Protein AF-0000000076658132 (afdb_homodimer)

Organism: Fusarium proliferatum (strain ET1) (NCBI:txid1227346)

Nearest PDB structures (foldseek):
  7e94-assembly1_T  TM=2.763E-01  e=8.243E+00  Saccharomyces cerevisiae S288C
  7e94-assembly1_T  TM=2.763E-01  e=7.474E+00  Saccharomyces cerevisiae S288C

Structure (mmCIF, N/CA/C/O backbone):
data_AF-0000000076658132-model_v1
#
loop_
_entity.id
_entity.type
_entity.pdbx_description
1 polymer 'Crystal protein ET79'
#
loop_
_atom_site.group_PDB
_atom_site.id
_atom_site.type_symbol
_atom_site.label_atom_id
_atom_site.label_alt_id
_atom_site.label_comp_id
_atom_site.label_asym_id
_atom_site.label_entity_id
_atom_site.label_seq_id
_atom_site.pdbx_PDB_ins_code
_atom_site.Cartn_x
_atom_site.Cartn_y
_atom_site.Cartn_z
_atom_site.occupancy
_atom_site.B_iso_or_equiv
_atom_site.auth_seq_id
_atom_site.auth_comp_id
_atom_site.auth_asym_id
_atom_site.auth_atom_id
_atom_site.pdbx_PDB_model_num
ATOM 1 N N . MET A 1 1 ? 6.715 -2.971 8.086 1 47.81 1 MET A N 1
ATOM 2 C CA . MET A 1 1 ? 7.465 -2.307 7.023 1 47.81 1 MET A CA 1
ATOM 3 C C . MET A 1 1 ? 7.242 -0.798 7.059 1 47.81 1 MET A C 1
ATOM 5 O O . MET A 1 1 ? 6.207 -0.331 7.543 1 47.81 1 MET A O 1
ATOM 9 N N . ALA A 1 2 ? 8.328 -0.15 6.789 1 62.78 2 ALA A N 1
ATOM 10 C CA . ALA A 1 2 ? 8.219 1.307 6.781 1 62.78 2 ALA A CA 1
ATOM 11 C C . ALA A 1 2 ? 7.312 1.784 5.652 1 62.78 2 ALA A C 1
ATOM 13 O O . ALA A 1 2 ? 7.309 1.204 4.562 1 62.78 2 ALA A O 1
ATOM 14 N N . PRO A 1 3 ? 6.336 2.637 5.945 1 74.19 3 PRO A N 1
ATOM 15 C CA . PRO A 1 3 ? 5.516 3.178 4.863 1 74.19 3 PRO A CA 1
ATOM 16 C C . PRO A 1 3 ? 6.348 3.748 3.717 1 74.19 3 PRO A C 1
ATOM 18 O O . PRO A 1 3 ? 7.434 4.289 3.949 1 74.19 3 PRO A O 1
ATOM 21 N N . SER A 1 4 ? 5.883 3.527 2.432 1 77.38 4 SER A N 1
ATOM 22 C CA . SER A 1 4 ? 6.578 4.074 1.271 1 77.38 4 SER A CA 1
ATOM 23 C C . SER A 1 4 ? 6.613 5.598 1.318 1 77.38 4 SER A C 1
ATOM 25 O O . SER A 1 4 ? 7.543 6.219 0.803 1 77.38 4 SER A O 1
ATOM 27 N N . ARG A 1 5 ? 5.609 6.184 1.805 1 81.81 5 ARG A N 1
ATOM 28 C CA . ARG A 1 5 ? 5.5 7.625 1.999 1 81.81 5 ARG A CA 1
ATOM 29 C C . ARG A 1 5 ? 5.004 7.953 3.404 1 81.81 5 ARG A C 1
ATOM 31 O O . ARG A 1 5 ? 4.109 7.281 3.922 1 81.81 5 ARG A O 1
ATOM 38 N N . SER A 1 6 ? 5.625 8.898 3.998 1 87.69 6 SER A N 1
ATOM 39 C CA . SER A 1 6 ? 5.141 9.438 5.266 1 87.69 6 SER A CA 1
ATOM 40 C C . SER A 1 6 ? 5.297 10.953 5.316 1 87.69 6 SER A C 1
ATOM 42 O O . SER A 1 6 ? 6.219 11.508 4.711 1 87.69 6 SER A O 1
ATOM 44 N N . THR A 1 7 ? 4.371 11.617 5.949 1 91.31 7 THR A N 1
ATOM 45 C CA . THR A 1 7 ? 4.422 13.055 6.191 1 91.31 7 THR A CA 1
ATOM 46 C C . THR A 1 7 ? 4.195 13.367 7.668 1 91.31 7 THR A C 1
ATOM 48 O O . THR A 1 7 ? 3.111 13.117 8.203 1 91.31 7 THR A O 1
ATOM 51 N N . HIS A 1 8 ? 5.305 13.836 8.32 1 92.94 8 HIS A N 1
ATOM 52 C CA . HIS A 1 8 ? 5.238 14.32 9.695 1 92.94 8 HIS A CA 1
ATOM 53 C C . HIS A 1 8 ? 4.914 15.812 9.742 1 92.94 8 HIS A C 1
ATOM 55 O O . HIS A 1 8 ? 5.73 16.641 9.336 1 92.94 8 HIS A O 1
ATOM 61 N N . CYS A 1 9 ? 3.717 16.125 10.281 1 94.06 9 CYS A N 1
ATOM 62 C CA . CYS A 1 9 ? 3.232 17.5 10.312 1 94.06 9 CYS A CA 1
ATOM 63 C C . CYS A 1 9 ? 3.332 18.094 11.719 1 94.06 9 CYS A C 1
ATOM 65 O O . CYS A 1 9 ? 2.936 17.453 12.688 1 94.06 9 CYS A O 1
ATOM 67 N N . THR A 1 10 ? 3.9 19.297 11.805 1 94.81 10 THR A N 1
ATOM 68 C CA . THR A 1 10 ? 3.896 20.062 13.047 1 94.81 10 THR A CA 1
ATOM 69 C C . THR A 1 10 ? 3.273 21.438 12.828 1 94.81 10 THR A C 1
ATOM 71 O O . THR A 1 10 ? 3.617 22.141 11.867 1 94.81 10 THR A O 1
ATOM 74 N N . ILE A 1 11 ? 2.33 21.719 13.719 1 95.31 11 ILE A N 1
ATOM 75 C CA . ILE A 1 11 ? 1.783 23.062 13.766 1 95.31 11 ILE A CA 1
ATOM 76 C C . ILE A 1 11 ? 2.23 23.766 15.047 1 95.31 11 ILE A C 1
ATOM 78 O O . ILE A 1 11 ? 2.025 23.25 16.141 1 95.31 11 ILE A O 1
ATOM 82 N N . VAL A 1 12 ? 2.863 24.891 14.852 1 96.81 12 VAL A N 1
ATOM 83 C CA . VAL A 1 12 ? 3.287 25.719 15.969 1 96.81 12 VAL A CA 1
ATOM 84 C C . VAL A 1 12 ? 2.375 26.938 16.078 1 96.81 12 VAL A C 1
ATOM 86 O O . VAL A 1 12 ? 2.232 27.703 15.117 1 96.81 12 VAL A O 1
ATOM 89 N N . ASN A 1 13 ? 1.797 27.062 17.25 1 97.56 13 ASN A N 1
ATOM 90 C CA . ASN A 1 13 ? 0.901 28.172 17.516 1 97.56 13 ASN A CA 1
ATOM 91 C C . ASN A 1 13 ? 1.617 29.297 18.266 1 97.56 13 ASN A C 1
ATOM 93 O O . ASN A 1 13 ? 1.572 29.344 19.5 1 97.56 13 ASN A O 1
ATOM 97 N N . ASN A 1 14 ? 2.189 30.234 17.531 1 97.38 14 ASN A N 1
ATOM 98 C CA . ASN A 1 14 ? 2.797 31.422 18.141 1 97.38 14 ASN A CA 1
ATOM 99 C C . ASN A 1 14 ? 1.825 32.594 18.172 1 97.38 14 ASN A C 1
ATOM 101 O O . ASN A 1 14 ? 2.139 33.688 17.672 1 97.38 14 ASN A O 1
ATOM 105 N N . THR A 1 15 ? 0.708 32.344 18.656 1 96.81 15 THR A N 1
ATOM 106 C CA . THR A 1 15 ? -0.315 33.375 18.844 1 96.81 15 THR A CA 1
ATOM 107 C C . THR A 1 15 ? -0.942 33.281 20.219 1 96.81 15 THR A C 1
ATOM 109 O O . THR A 1 15 ? -0.585 32.375 21 1 96.81 15 THR A O 1
ATOM 112 N N . SER A 1 16 ? -1.828 34.188 20.578 1 96.94 16 SER A N 1
ATOM 113 C CA . SER A 1 16 ? -2.541 34.156 21.859 1 96.94 16 SER A CA 1
ATOM 114 C C . SER A 1 16 ? -3.816 33.312 21.766 1 96.94 16 SER A C 1
ATOM 116 O O . SER A 1 16 ? -4.57 33.219 22.734 1 96.94 16 SER A O 1
ATOM 118 N N . LEU A 1 17 ? -4.109 32.719 20.547 1 95.56 17 LEU A N 1
ATOM 119 C CA . LEU A 1 17 ? -5.34 31.953 20.312 1 95.56 17 LEU A CA 1
ATOM 120 C C . LEU A 1 17 ? -5.191 30.516 20.766 1 95.56 17 LEU A C 1
ATOM 122 O O . LEU A 1 17 ? -4.09 29.953 20.75 1 95.56 17 LEU A O 1
ATOM 126 N N . THR A 1 18 ? -6.266 29.984 21.203 1 95.5 18 THR A N 1
ATOM 127 C CA . THR A 1 18 ? -6.402 28.531 21.234 1 95.5 18 THR A CA 1
ATOM 128 C C . THR A 1 18 ? -6.973 28.016 19.922 1 95.5 18 THR A C 1
ATOM 130 O O . THR A 1 18 ? -7.98 28.531 19.422 1 95.5 18 THR A O 1
ATOM 133 N N . LEU A 1 19 ? -6.32 27.062 19.375 1 93.62 19 LEU A N 1
ATOM 134 C CA . LEU A 1 19 ? -6.766 26.438 18.125 1 93.62 19 LEU A CA 1
ATOM 135 C C . LEU A 1 19 ? -7.418 25.094 18.391 1 93.62 19 LEU A C 1
ATOM 137 O O . LEU A 1 19 ? -6.828 24.234 19.062 1 93.62 19 LEU A O 1
ATOM 141 N N . ASN A 1 20 ? -8.656 24.938 17.891 1 90.25 20 ASN A N 1
ATOM 142 C CA . ASN A 1 20 ? -9.367 23.688 18.047 1 90.25 20 ASN A CA 1
ATOM 143 C C . ASN A 1 20 ? -9.523 22.953 16.719 1 90.25 20 ASN A C 1
ATOM 145 O O . ASN A 1 20 ? -9.961 23.562 15.734 1 90.25 20 ASN A O 1
ATOM 149 N N . LEU A 1 21 ? -9.133 21.688 16.719 1 88.81 21 LEU A N 1
ATOM 150 C CA . LEU A 1 21 ? -9.359 20.906 15.516 1 88.81 21 LEU A CA 1
ATOM 151 C C . LEU A 1 21 ? -10.844 20.812 15.188 1 88.81 21 LEU A C 1
ATOM 153 O O . LEU A 1 21 ? -11.633 20.328 16 1 88.81 21 LEU A O 1
ATOM 157 N N . THR A 1 22 ? -11.234 21.297 14.125 1 86.88 22 THR A N 1
ATOM 158 C CA . THR A 1 22 ? -12.648 21.281 13.758 1 86.88 22 THR A CA 1
ATOM 159 C C . THR A 1 22 ? -12.898 20.297 12.609 1 86.88 22 THR A C 1
ATOM 161 O O . THR A 1 22 ? -14.047 19.969 12.312 1 86.88 22 THR A O 1
ATOM 164 N N . GLY A 1 23 ? -11.859 19.828 11.867 1 84.88 23 GLY A N 1
ATOM 165 C CA . GLY A 1 23 ? -11.953 18.844 10.797 1 84.88 23 GLY A CA 1
ATOM 166 C C . GLY A 1 23 ? -10.602 18.359 10.305 1 84.88 23 GLY A C 1
ATOM 167 O O . GLY A 1 23 ? -9.633 19.125 10.297 1 84.88 23 GLY A O 1
ATOM 168 N N . SER A 1 24 ? -10.516 17.125 9.953 1 85.25 24 SER A N 1
ATOM 169 C CA . SER A 1 24 ? -9.336 16.562 9.297 1 85.25 24 SER A CA 1
ATOM 170 C C . SER A 1 24 ? -9.727 15.43 8.359 1 85.25 24 SER A C 1
ATOM 172 O O . SER A 1 24 ? -10.82 14.883 8.445 1 85.25 24 SER A O 1
ATOM 174 N N . GLY A 1 25 ? -8.828 15.133 7.387 1 81.44 25 GLY A N 1
ATOM 175 C CA . GLY A 1 25 ? -9.07 14.031 6.469 1 81.44 25 GLY A CA 1
ATOM 176 C C . GLY A 1 25 ? -7.805 13.508 5.816 1 81.44 25 GLY A C 1
ATOM 177 O O . GLY A 1 25 ? -6.871 14.273 5.562 1 81.44 25 GLY A O 1
ATOM 178 N N . CYS A 1 26 ? -7.793 12.234 5.652 1 79.69 26 CYS A N 1
ATOM 179 C CA . CYS A 1 26 ? -6.754 11.578 4.867 1 79.69 26 CYS A CA 1
ATOM 180 C C . CYS A 1 26 ? -7.312 11.07 3.541 1 79.69 26 CYS A C 1
ATOM 182 O O . CYS A 1 26 ? -8.023 10.062 3.506 1 79.69 26 CYS A O 1
ATOM 184 N N . ASP A 1 27 ? -7.027 11.852 2.49 1 79.12 27 ASP A N 1
ATOM 185 C CA . ASP A 1 27 ? -7.535 11.477 1.174 1 79.12 27 ASP A CA 1
ATOM 186 C C . ASP A 1 27 ? -6.828 10.227 0.648 1 79.12 27 ASP A C 1
ATOM 188 O O . ASP A 1 27 ? -7.434 9.414 -0.055 1 79.12 27 ASP A O 1
ATOM 192 N N . HIS A 1 28 ? -5.52 10.109 0.774 1 75.56 28 HIS A N 1
ATOM 193 C CA . HIS A 1 28 ? -4.691 8.93 0.524 1 75.56 28 HIS A CA 1
ATOM 194 C C . HIS A 1 28 ? -3.848 8.578 1.747 1 75.56 28 HIS A C 1
ATOM 196 O O . HIS A 1 28 ? -3.359 9.469 2.445 1 75.56 28 HIS A O 1
ATOM 202 N N . GLY A 1 29 ? -3.664 7.379 2.004 1 74.88 29 GLY A N 1
ATOM 203 C CA . GLY A 1 29 ? -2.947 6.93 3.188 1 74.88 29 GLY A CA 1
ATOM 204 C C . GLY A 1 29 ? -3.811 6.906 4.434 1 74.88 29 GLY A C 1
ATOM 205 O O . GLY A 1 29 ? -5.016 6.664 4.355 1 74.88 29 GLY A O 1
ATOM 206 N N . GLN A 1 30 ? -3.209 6.859 5.559 1 76.94 30 GLN A N 1
ATOM 207 C CA . GLN A 1 30 ? -3.904 6.832 6.844 1 76.94 30 GLN A CA 1
ATOM 208 C C . GLN A 1 30 ? -3.195 7.707 7.871 1 76.94 30 GLN A C 1
ATOM 210 O O . GLN A 1 30 ? -1.972 7.855 7.828 1 76.94 30 GLN A O 1
ATOM 215 N N . TRP A 1 31 ? -4.055 8.328 8.742 1 80.75 31 TRP A N 1
ATOM 216 C CA . TRP A 1 31 ? -3.477 9.008 9.898 1 80.75 31 TRP A CA 1
ATOM 217 C C . TRP A 1 31 ? -2.787 8.008 10.82 1 80.75 31 TRP A C 1
ATOM 219 O O . TRP A 1 31 ? -3.273 6.895 11.016 1 80.75 31 TRP A O 1
ATOM 229 N N . THR A 1 32 ? -1.751 8.367 11.219 1 78.12 32 THR A N 1
ATOM 230 C CA . THR A 1 32 ? -1.097 7.598 12.273 1 78.12 32 THR A CA 1
ATOM 231 C C . THR A 1 32 ? -0.892 8.453 13.523 1 78.12 32 THR A C 1
ATOM 233 O O . THR A 1 32 ? -1.319 9.609 13.562 1 78.12 32 THR A O 1
ATOM 236 N N . LEU A 1 33 ? -0.317 8.008 14.656 1 72.44 33 LEU A N 1
ATOM 237 C CA . LEU A 1 33 ? -0.064 8.688 15.922 1 72.44 33 LEU A CA 1
ATOM 238 C C . LEU A 1 33 ? -1.368 9.148 16.562 1 72.44 33 LEU A C 1
ATOM 240 O O . LEU A 1 33 ? -1.437 10.25 17.109 1 72.44 33 LEU A O 1
ATOM 244 N N . ASN A 1 34 ? -2.377 8.438 16.391 1 67.25 34 ASN A N 1
ATOM 245 C CA . ASN A 1 34 ? -3.664 8.688 17.031 1 67.25 34 ASN A CA 1
ATOM 246 C C . ASN A 1 34 ? -4.234 10.047 16.656 1 67.25 34 ASN A C 1
ATOM 248 O O . ASN A 1 34 ? -4.715 10.789 17.5 1 67.25 34 ASN A O 1
ATOM 252 N N . PHE A 1 35 ? -3.943 10.414 15.453 1 72.19 35 PHE A N 1
ATOM 253 C CA . PHE A 1 35 ? -4.543 11.625 14.906 1 72.19 35 PHE A CA 1
ATOM 254 C C . PHE A 1 35 ? -5.785 11.297 14.086 1 72.19 35 PHE A C 1
ATOM 256 O O . PHE A 1 35 ? -5.805 10.305 13.352 1 72.19 35 PHE A O 1
ATOM 263 N N . GLY A 1 36 ? -6.887 11.93 14.445 1 62.38 36 GLY A N 1
ATOM 264 C CA . GLY A 1 36 ? -8.141 11.82 13.711 1 62.38 36 GLY A CA 1
ATOM 265 C C . GLY A 1 36 ? -9.172 12.844 14.133 1 62.38 36 GLY A C 1
ATOM 266 O O . GLY A 1 36 ? -8.938 13.617 15.07 1 62.38 36 GLY A O 1
ATOM 267 N N . PRO A 1 37 ? -10.164 12.984 13.203 1 56.47 37 PRO A N 1
ATOM 268 C CA . PRO A 1 37 ? -11.18 14.008 13.438 1 56.47 37 PRO A CA 1
ATOM 269 C C . PRO A 1 37 ? -11.773 13.945 14.844 1 56.47 37 PRO A C 1
ATOM 271 O O . PRO A 1 37 ? -12.227 14.969 15.367 1 56.47 37 PRO A O 1
ATOM 274 N N . SER A 1 38 ? -11.836 12.688 15.328 1 54.88 38 SER A N 1
ATOM 275 C CA . SER A 1 38 ? -12.578 12.539 16.578 1 54.88 38 SER A CA 1
ATOM 276 C C . SER A 1 38 ? -11.711 12.891 17.781 1 54.88 38 SER A C 1
ATOM 278 O O . SER A 1 38 ? -12.18 12.836 18.922 1 54.88 38 SER A O 1
ATOM 280 N N . ASP A 1 39 ? -10.453 13.102 17.453 1 53.25 39 ASP A N 1
ATOM 281 C CA . ASP A 1 39 ? -9.633 13.266 18.656 1 53.25 39 ASP A CA 1
ATOM 282 C C . ASP A 1 39 ? -9.75 14.672 19.219 1 53.25 39 ASP A C 1
ATOM 284 O O . ASP A 1 39 ? -9.32 15.641 18.594 1 53.25 39 ASP A O 1
ATOM 288 N N . THR A 1 40 ? -10.68 14.883 20.219 1 55.41 40 THR A N 1
ATOM 289 C CA . THR A 1 40 ? -10.836 16.109 21 1 55.41 40 THR A CA 1
ATOM 290 C C . THR A 1 40 ? -9.492 16.578 21.531 1 55.41 40 THR A C 1
ATOM 292 O O . THR A 1 40 ? -9.359 17.719 21.969 1 55.41 40 THR A O 1
ATOM 295 N N . ALA A 1 41 ? -8.586 15.719 21.562 1 61.75 41 ALA A N 1
ATOM 296 C CA . ALA A 1 41 ? -7.301 16.078 22.156 1 61.75 41 ALA A CA 1
ATOM 297 C C . ALA A 1 41 ? -6.387 16.75 21.141 1 61.75 41 ALA A C 1
ATOM 299 O O . ALA A 1 41 ? -5.195 16.922 21.391 1 61.75 41 ALA A O 1
ATOM 300 N N . ASN A 1 42 ? -7.184 17.375 20.125 1 81.5 42 ASN A N 1
ATOM 301 C CA . ASN A 1 42 ? -6.336 17.953 19.094 1 81.5 42 ASN A CA 1
ATOM 302 C C . ASN A 1 42 ? -6.367 19.469 19.109 1 81.5 42 ASN A C 1
ATOM 304 O O . ASN A 1 42 ? -6.348 20.109 18.062 1 81.5 42 ASN A O 1
ATOM 308 N N . THR A 1 43 ? -6.457 19.969 20.391 1 90.06 43 THR A N 1
ATOM 309 C CA . THR A 1 43 ? -6.352 21.406 20.609 1 90.06 43 THR A CA 1
ATOM 310 C C . THR A 1 43 ? -4.887 21.844 20.688 1 90.06 43 THR A C 1
ATOM 312 O O . THR A 1 43 ? -4.059 21.141 21.266 1 90.06 43 THR A O 1
ATOM 315 N N . ILE A 1 44 ? -4.684 22.984 20.141 1 93.69 44 ILE A N 1
ATOM 316 C CA . ILE A 1 44 ? -3.367 23.609 20.266 1 93.69 44 ILE A CA 1
ATOM 317 C C . ILE A 1 44 ? -3.484 24.922 21.047 1 93.69 44 ILE A C 1
ATOM 319 O O . ILE A 1 44 ? -3.883 25.953 20.484 1 93.69 44 ILE A O 1
ATOM 323 N N . PRO A 1 45 ? -3.057 24.906 22.359 1 95.62 45 PRO A N 1
ATOM 324 C CA . PRO A 1 45 ? -3.109 26.156 23.125 1 95.62 45 PRO A CA 1
ATOM 325 C C . PRO A 1 45 ? -2.133 27.203 22.609 1 95.62 45 PRO A C 1
ATOM 327 O O . PRO A 1 45 ? -1.237 26.891 21.828 1 95.62 45 PRO A O 1
ATOM 330 N N . ALA A 1 46 ? -2.385 28.453 23.172 1 97.06 46 ALA A N 1
ATOM 331 C CA . ALA A 1 46 ? -1.465 29.547 22.859 1 97.06 46 ALA A CA 1
ATOM 332 C C . ALA A 1 46 ? -0.025 29.156 23.188 1 97.06 46 ALA A C 1
ATOM 334 O O . ALA A 1 46 ? 0.25 28.594 24.25 1 97.06 46 ALA A O 1
ATOM 335 N N . ASN A 1 47 ? 0.883 29.406 22.172 1 96.69 47 ASN A N 1
ATOM 336 C CA . ASN A 1 47 ? 2.322 29.219 22.312 1 96.69 47 ASN A CA 1
ATOM 337 C C . ASN A 1 47 ? 2.674 27.75 22.531 1 96.69 47 ASN A C 1
ATOM 339 O O . ASN A 1 47 ? 3.605 27.438 23.266 1 96.69 47 ASN A O 1
ATOM 343 N N . ASP A 1 48 ? 1.924 26.875 21.984 1 96.12 48 ASP A N 1
ATOM 344 C CA . ASP A 1 48 ? 2.16 25.438 22.016 1 96.12 48 ASP A CA 1
ATOM 345 C C . ASP A 1 48 ? 2.199 24.844 20.609 1 96.12 48 ASP A C 1
ATOM 347 O O . ASP A 1 48 ? 2.17 25.578 19.625 1 96.12 48 ASP A O 1
ATOM 351 N N . LYS A 1 49 ? 2.348 23.594 20.5 1 95.06 49 LYS A N 1
ATOM 352 C CA . LYS A 1 49 ? 2.434 22.938 19.188 1 95.06 49 LYS A CA 1
ATOM 353 C C . LYS A 1 49 ? 1.765 21.562 19.219 1 95.06 49 LYS A C 1
ATOM 355 O O . LYS A 1 49 ? 1.521 21 20.297 1 95.06 49 LYS A O 1
ATOM 360 N N . LYS A 1 50 ? 1.438 21.078 18.078 1 91.5 50 LYS A N 1
ATOM 361 C CA . LYS A 1 50 ? 0.902 19.734 17.891 1 91.5 50 LYS A CA 1
ATOM 362 C C . LYS A 1 50 ? 1.533 19.062 16.672 1 91.5 50 LYS A C 1
ATOM 364 O O . LYS A 1 50 ? 1.783 19.703 15.648 1 91.5 50 LYS A O 1
ATOM 369 N N . THR A 1 51 ? 1.778 17.734 16.812 1 91.44 51 THR A N 1
ATOM 370 C CA . THR A 1 51 ? 2.303 16.922 15.719 1 91.44 51 THR A CA 1
ATOM 371 C C . THR A 1 51 ? 1.332 15.805 15.359 1 91.44 51 THR A C 1
ATOM 373 O O . THR A 1 51 ? 0.702 15.211 16.234 1 91.44 51 THR A O 1
ATOM 376 N N . PHE A 1 52 ? 1.158 15.594 14.07 1 88.69 52 PHE A N 1
ATOM 377 C CA . PHE A 1 52 ? 0.416 14.445 13.555 1 88.69 52 PHE A CA 1
ATOM 378 C C . PHE A 1 52 ? 1.09 13.883 12.312 1 88.69 52 PHE A C 1
ATOM 380 O O . PHE A 1 52 ? 2.006 14.5 11.758 1 88.69 52 PHE A O 1
ATOM 387 N N . GLN A 1 53 ? 0.705 12.688 11.961 1 87.94 53 GLN A N 1
ATOM 388 C CA . GLN A 1 53 ? 1.403 12.008 10.875 1 87.94 53 GLN A CA 1
ATOM 389 C C . GLN A 1 53 ? 0.426 11.242 9.984 1 87.94 53 GLN A C 1
ATOM 391 O O . GLN A 1 53 ? -0.567 10.695 10.477 1 87.94 53 GLN A O 1
ATOM 396 N N . ALA A 1 54 ? 0.633 11.383 8.68 1 86.19 54 ALA A N 1
ATOM 397 C CA . ALA A 1 54 ? -0.026 10.5 7.711 1 86.19 54 ALA A CA 1
ATOM 398 C C . ALA A 1 54 ? 0.979 9.57 7.043 1 86.19 54 ALA A C 1
ATOM 400 O O . ALA A 1 54 ? 2.131 9.945 6.816 1 86.19 54 ALA A O 1
ATOM 401 N N . GLU A 1 55 ? 0.647 8.406 6.789 1 82.31 55 GLU A N 1
ATOM 402 C CA . GLU A 1 55 ? 1.463 7.414 6.094 1 82.31 55 GLU A CA 1
ATOM 403 C C . GLU A 1 55 ? 0.69 6.77 4.945 1 82.31 55 GLU A C 1
ATOM 405 O O . GLU A 1 55 ? -0.534 6.645 5.012 1 82.31 55 GLU A O 1
ATOM 410 N N . SER A 1 56 ? 1.532 6.633 3.814 1 78.31 56 SER A N 1
ATOM 411 C CA . SER A 1 56 ? 0.912 5.801 2.787 1 78.31 56 SER A CA 1
ATOM 412 C C . SER A 1 56 ? 0.312 4.535 3.389 1 78.31 56 SER A C 1
ATOM 414 O O . SER A 1 56 ? 0.885 3.947 4.309 1 78.31 56 SER A O 1
ATOM 416 N N . ALA A 1 57 ? -0.996 4.609 3.324 1 60.62 57 ALA A N 1
ATOM 417 C CA . ALA A 1 57 ? -1.58 3.334 3.73 1 60.62 57 ALA A CA 1
ATOM 418 C C . ALA A 1 57 ? -1.17 2.215 2.779 1 60.62 57 ALA A C 1
ATOM 420 O O . ALA A 1 57 ? -1.005 2.441 1.578 1 60.62 57 ALA A O 1
ATOM 421 N N . GLY A 1 58 ? -0.381 1.422 3.266 1 52.03 58 GLY A N 1
ATOM 422 C CA . GLY A 1 58 ? -0.271 0.254 2.404 1 52.03 58 GLY A CA 1
ATOM 423 C C . GLY A 1 58 ? -1.542 -0.04 1.633 1 52.03 58 GLY A C 1
ATOM 424 O O . GLY A 1 58 ? -2.645 0.231 2.113 1 52.03 58 GLY A O 1
ATOM 425 N N . VAL A 1 59 ? -1.664 0.644 0.532 1 50.28 59 VAL A N 1
ATOM 426 C CA . VAL A 1 59 ? -2.844 0.23 -0.22 1 50.28 59 VAL A CA 1
ATOM 427 C C . VAL A 1 59 ? -3.271 -1.169 0.218 1 50.28 59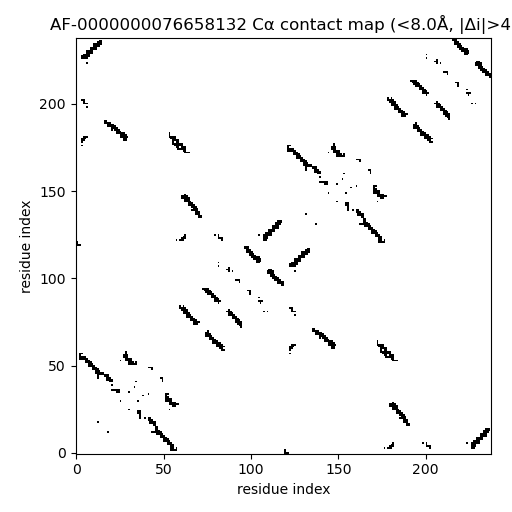 VAL A C 1
ATOM 429 O O . VAL A 1 59 ? -2.441 -2.076 0.318 1 50.28 59 VAL A O 1
ATOM 432 N N . MET A 1 60 ? -4.133 -1.099 1.258 1 58.12 60 MET A N 1
ATOM 433 C CA . MET A 1 60 ? -4.875 -2.32 1.564 1 58.12 60 MET A CA 1
ATOM 434 C C . MET A 1 60 ? -5.156 -3.119 0.296 1 58.12 60 MET A C 1
ATOM 436 O O . MET A 1 60 ? -6.297 -3.168 -0.17 1 58.12 60 MET A O 1
ATOM 440 N N . THR A 1 61 ? -4.098 -3.176 -0.524 1 67.31 61 THR A N 1
ATOM 441 C CA . THR A 1 61 ? -4.301 -4.051 -1.674 1 67.31 61 THR A CA 1
ATOM 442 C C . THR A 1 61 ? -3.822 -5.465 -1.368 1 67.31 61 THR A C 1
ATOM 444 O O . THR A 1 61 ? -3.014 -5.672 -0.459 1 67.31 61 THR A O 1
ATOM 447 N N . GLY A 1 62 ? -4.539 -6.402 -1.869 1 76.06 62 GLY A N 1
ATOM 448 C CA . GLY A 1 62 ? -4.062 -7.777 -1.887 1 76.06 62 GLY A CA 1
ATOM 449 C C . GLY A 1 62 ? -3.051 -8.039 -2.986 1 76.06 62 GLY A C 1
ATOM 450 O O . GLY A 1 62 ? -2.396 -7.117 -3.473 1 76.06 62 GLY A O 1
ATOM 451 N N . ASP A 1 63 ? -2.617 -9.109 -3.111 1 82.19 63 ASP A N 1
ATOM 452 C CA . ASP A 1 63 ? -1.878 -9.578 -4.281 1 82.19 63 ASP A CA 1
ATOM 453 C C . ASP A 1 63 ? -2.703 -10.57 -5.09 1 82.19 63 ASP A C 1
ATOM 455 O O . ASP A 1 63 ? -3.471 -11.359 -4.527 1 82.19 63 ASP A O 1
ATOM 459 N N . GLN A 1 64 ? -2.715 -10.328 -6.41 1 86.19 64 GLN A N 1
ATOM 460 C CA . GLN A 1 64 ? -3.414 -11.156 -7.387 1 86.19 64 GLN A CA 1
ATOM 461 C C . GLN A 1 64 ? -2.574 -11.352 -8.648 1 86.19 64 GLN A C 1
ATOM 463 O O . GLN A 1 64 ? -1.964 -10.398 -9.141 1 86.19 64 GLN A O 1
ATOM 468 N N . GLY A 1 65 ? -2.506 -12.617 -9.047 1 88.94 65 GLY A N 1
ATOM 469 C CA . GLY A 1 65 ? -1.72 -12.867 -10.242 1 88.94 65 GLY A CA 1
ATOM 470 C C . GLY A 1 65 ? -1.946 -14.242 -10.836 1 88.94 65 GLY A C 1
ATOM 471 O O . GLY A 1 65 ? -2.844 -14.969 -10.406 1 88.94 65 GLY A O 1
ATOM 472 N N . TRP A 1 66 ? -1.202 -14.461 -11.945 1 91 66 TRP A N 1
ATOM 473 C CA . TRP A 1 66 ? -1.322 -15.734 -12.641 1 91 66 TRP A CA 1
ATOM 474 C C . TRP A 1 66 ? -0.018 -16.094 -13.352 1 91 66 TRP A C 1
ATOM 476 O O . TRP A 1 66 ? 0.807 -15.211 -13.625 1 91 66 TRP A O 1
ATOM 486 N N . ALA A 1 67 ? 0.123 -17.375 -13.508 1 90.12 67 ALA A N 1
ATOM 487 C CA . ALA A 1 67 ? 1.211 -17.906 -14.32 1 90.12 67 ALA A CA 1
ATOM 488 C C . ALA A 1 67 ? 0.7 -18.984 -15.289 1 90.12 67 ALA A C 1
ATOM 490 O O . ALA A 1 67 ? -0.14 -19.797 -14.922 1 90.12 67 ALA A O 1
ATOM 491 N N . LYS A 1 68 ? 1.198 -18.891 -16.578 1 91.12 68 LYS A N 1
ATOM 492 C CA . LYS A 1 68 ? 0.897 -19.875 -17.594 1 91.12 68 LYS A CA 1
ATOM 493 C C . LYS A 1 68 ? 2.164 -20.594 -18.062 1 91.12 68 LYS A C 1
ATOM 495 O O . LYS A 1 68 ? 3.141 -19.953 -18.453 1 91.12 68 LYS A O 1
ATOM 500 N N . TYR A 1 69 ? 2.119 -21.891 -17.922 1 92.94 69 TYR A N 1
ATOM 501 C CA . TYR A 1 69 ? 3.225 -22.719 -18.391 1 92.94 69 TYR A CA 1
ATOM 502 C C . TYR A 1 69 ? 2.805 -23.562 -19.594 1 92.94 69 TYR A C 1
ATOM 504 O O . TYR A 1 69 ? 1.817 -24.297 -19.531 1 92.94 69 TYR A O 1
ATOM 512 N N . GLY A 1 70 ? 3.65 -23.359 -20.641 1 93 70 GLY A N 1
ATOM 513 C CA . GLY A 1 70 ? 3.436 -24.188 -21.828 1 93 70 GLY A CA 1
ATOM 514 C C . GLY A 1 70 ? 4.242 -25.469 -21.812 1 93 70 GLY A C 1
ATOM 515 O O . GLY A 1 70 ? 5.324 -25.516 -21.219 1 93 70 GLY A O 1
ATOM 516 N N . SER A 1 71 ? 3.656 -26.578 -22.516 1 94.94 71 SER A N 1
ATOM 517 C CA . SER A 1 71 ? 4.32 -27.859 -22.703 1 94.94 71 SER A CA 1
ATOM 518 C C . SER A 1 71 ? 3.963 -28.469 -24.062 1 94.94 71 SER A C 1
ATOM 520 O O . SER A 1 71 ? 3.16 -27.906 -24.797 1 94.94 71 SER A O 1
ATOM 522 N N . SER A 1 72 ? 4.641 -29.562 -24.328 1 95.62 72 SER A N 1
ATOM 523 C CA . SER A 1 72 ? 4.328 -30.281 -25.547 1 95.62 72 SER A CA 1
ATOM 524 C C . SER A 1 72 ? 2.887 -30.781 -25.547 1 95.62 72 SER A C 1
ATOM 526 O O . SER A 1 72 ? 2.301 -31 -26.609 1 95.62 72 SER A O 1
ATOM 528 N N . ASP A 1 73 ? 2.234 -30.953 -24.375 1 97.25 73 ASP A N 1
ATOM 529 C CA . ASP A 1 73 ? 0.902 -31.547 -24.297 1 97.25 73 ASP A CA 1
ATOM 530 C C . ASP A 1 73 ? -0.16 -30.469 -24.047 1 97.25 73 ASP A C 1
ATOM 532 O O . ASP A 1 73 ? -1.349 -30.781 -23.953 1 97.25 73 ASP A O 1
ATOM 536 N N . GLY A 1 74 ? 0.244 -29.219 -23.922 1 95.75 74 GLY A N 1
ATOM 537 C CA . GLY A 1 74 ? -0.706 -28.141 -23.672 1 95.75 74 GLY A CA 1
ATOM 538 C C . GLY A 1 74 ? -0.284 -27.219 -22.547 1 95.75 74 GLY A C 1
ATOM 539 O O . GLY A 1 74 ? 0.835 -27.328 -22.031 1 95.75 74 GLY A O 1
ATOM 540 N N . ASP A 1 75 ? -1.205 -26.391 -22.141 1 95.19 75 ASP A N 1
ATOM 541 C CA . ASP A 1 75 ? -0.876 -25.344 -21.172 1 95.19 75 ASP A CA 1
ATOM 542 C C . ASP A 1 75 ? -1.374 -25.719 -19.766 1 95.19 75 ASP A C 1
ATOM 544 O O . ASP A 1 75 ? -2.445 -26.312 -19.625 1 95.19 75 ASP A O 1
ATOM 548 N N . PHE A 1 76 ? -0.623 -25.328 -18.844 1 96 76 PHE A N 1
ATOM 549 C CA . PHE A 1 76 ? -1.012 -25.312 -17.438 1 96 76 PHE A CA 1
ATOM 550 C C . PHE A 1 76 ? -1.161 -23.891 -16.938 1 96 76 PHE A C 1
ATOM 552 O O . PHE A 1 76 ? -0.298 -23.047 -17.172 1 96 76 PHE A O 1
ATOM 559 N N . LYS A 1 77 ? -2.23 -23.625 -16.25 1 96.25 77 LYS A N 1
ATOM 560 C CA . LYS A 1 77 ? -2.488 -22.281 -15.75 1 96.25 77 LYS A CA 1
ATOM 561 C C . LYS A 1 77 ? -2.729 -22.297 -14.242 1 96.25 77 LYS A C 1
ATOM 563 O O . LYS A 1 77 ? -3.396 -23.188 -13.727 1 96.25 77 LYS A O 1
ATOM 568 N N . PHE A 1 78 ? -2.199 -21.328 -13.602 1 96 78 PHE A N 1
ATOM 569 C CA . PHE A 1 78 ? -2.326 -21.156 -12.164 1 96 78 PHE A CA 1
ATOM 570 C C . PHE A 1 78 ? -2.713 -19.719 -11.82 1 96 78 PHE A C 1
ATOM 572 O O . PHE A 1 78 ? -2.047 -18.781 -12.242 1 96 78 PHE A O 1
ATOM 579 N N . ASN A 1 79 ? -3.781 -19.469 -11.125 1 96 79 ASN A N 1
ATOM 580 C CA . ASN A 1 79 ? -4.262 -18.172 -10.672 1 96 79 ASN A CA 1
ATOM 581 C C . ASN A 1 79 ? -4.352 -18.094 -9.156 1 96 79 ASN A C 1
ATOM 583 O O . ASN A 1 79 ? -4.715 -19.078 -8.5 1 96 79 ASN A O 1
ATOM 587 N N . PHE A 1 80 ? -4.047 -16.969 -8.57 1 96.19 80 PHE A N 1
ATOM 588 C CA . PHE A 1 80 ? -4.219 -16.734 -7.145 1 96.19 80 PHE A CA 1
ATOM 589 C C . PHE A 1 80 ? -4.762 -15.336 -6.883 1 96.19 80 PHE A C 1
ATOM 591 O O . PHE A 1 80 ? -4.562 -14.422 -7.691 1 96.19 80 PHE A O 1
ATOM 598 N N . ASP A 1 81 ? -5.512 -15.133 -5.832 1 92.94 81 ASP A N 1
ATOM 599 C CA . ASP A 1 81 ? -6.023 -13.875 -5.301 1 92.94 81 ASP A CA 1
ATOM 600 C C . ASP A 1 81 ? -5.941 -13.852 -3.775 1 92.94 81 ASP A C 1
ATOM 602 O O . ASP A 1 81 ? -6.566 -14.672 -3.1 1 92.94 81 ASP A O 1
ATOM 606 N N . ASN A 1 82 ? -5.113 -13.047 -3.195 1 92.31 82 ASN A N 1
ATOM 607 C CA . ASN A 1 82 ? -5 -12.758 -1.769 1 92.31 82 ASN A CA 1
ATOM 608 C C . ASN A 1 82 ? -5.398 -11.32 -1.451 1 92.31 82 ASN A C 1
ATOM 610 O O . ASN A 1 82 ? -4.535 -10.453 -1.317 1 92.31 82 ASN A O 1
ATOM 614 N N . PRO A 1 83 ? -6.707 -11.094 -1.373 1 86.75 83 PRO A N 1
ATOM 615 C CA . PRO A 1 83 ? -7.199 -9.727 -1.185 1 86.75 83 PRO A CA 1
ATOM 616 C C . PRO A 1 83 ? -6.871 -9.172 0.198 1 86.75 83 PRO A C 1
ATOM 618 O O . PRO A 1 83 ? -6.543 -9.93 1.113 1 86.75 83 PRO A O 1
ATOM 621 N N . PHE A 1 84 ? -6.953 -7.836 0.222 1 78.56 84 PHE A N 1
ATOM 622 C CA . PHE A 1 84 ? -6.711 -7.188 1.506 1 78.56 84 PHE A CA 1
ATOM 623 C C . PHE A 1 84 ? -7.758 -7.605 2.529 1 78.56 84 PHE A C 1
ATOM 625 O O . PHE A 1 84 ? -7.445 -7.789 3.707 1 78.56 84 PHE A O 1
ATOM 632 N N . SER A 1 85 ? -8.961 -7.754 2.02 1 79.31 85 SER A N 1
ATOM 633 C CA . SER A 1 85 ? -10.07 -8.258 2.82 1 79.31 85 SER A CA 1
ATOM 634 C C . SER A 1 85 ? -10.836 -9.352 2.074 1 79.31 85 SER A C 1
ATOM 636 O O . SER A 1 85 ? -11.055 -9.25 0.865 1 79.31 85 SER A O 1
ATOM 638 N N . GLY A 1 86 ? -11.211 -10.398 2.795 1 85.44 86 GLY A N 1
ATOM 639 C CA . GLY A 1 86 ? -11.891 -11.539 2.199 1 85.44 86 GLY A CA 1
ATOM 640 C C . GLY A 1 86 ? -11.047 -12.805 2.219 1 85.44 86 GLY A C 1
ATOM 641 O O . GLY A 1 86 ? -10.008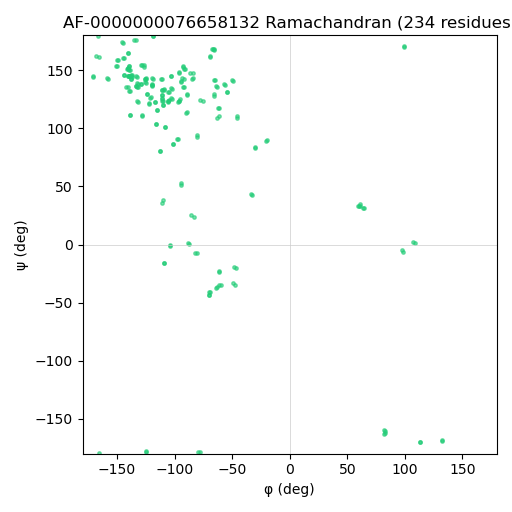 -12.859 2.875 1 85.44 86 GLY A O 1
ATOM 642 N N . SER A 1 87 ? -11.523 -13.844 1.503 1 91.75 87 SER A N 1
ATOM 643 C CA . SER A 1 87 ? -10.859 -15.141 1.485 1 91.75 87 SER A CA 1
ATOM 644 C C . SER A 1 87 ? -9.938 -15.273 0.281 1 91.75 87 SER A C 1
ATOM 646 O O . SER A 1 87 ? -10.211 -14.719 -0.783 1 91.75 87 SER A O 1
ATOM 648 N N . ASN A 1 88 ? -8.891 -16.016 0.494 1 94.25 88 ASN A N 1
ATOM 649 C CA . ASN A 1 88 ? -7.996 -16.328 -0.621 1 94.25 88 ASN A CA 1
ATOM 650 C C . ASN A 1 88 ? -8.688 -17.188 -1.668 1 94.25 88 ASN A C 1
ATOM 652 O O . ASN A 1 88 ? -9.531 -18.031 -1.331 1 94.25 88 ASN A O 1
ATOM 656 N N . GLY A 1 89 ? -8.352 -16.844 -2.916 1 96.12 89 GLY A N 1
ATOM 657 C CA . GLY A 1 89 ? -8.898 -17.609 -4.02 1 96.12 89 GLY A CA 1
ATOM 658 C C . GLY A 1 89 ? -7.828 -18.156 -4.949 1 96.12 89 GLY A C 1
ATOM 659 O O . GLY A 1 89 ? -6.801 -17.516 -5.168 1 96.12 89 GLY A O 1
ATOM 660 N N . TYR A 1 90 ? -8.117 -19.453 -5.453 1 97.25 90 TYR A N 1
ATOM 661 C CA . TYR A 1 90 ? -7.207 -20.125 -6.387 1 97.25 90 TYR A CA 1
ATOM 662 C C . TYR A 1 90 ? -7.98 -20.812 -7.496 1 97.25 90 TYR A C 1
ATOM 664 O O . TYR A 1 90 ? -9.109 -21.281 -7.285 1 97.25 90 TYR A O 1
ATOM 672 N N . SER A 1 91 ? -7.379 -20.812 -8.664 1 97.56 91 SER A N 1
ATOM 673 C CA . SER A 1 91 ? -7.848 -21.672 -9.75 1 97.56 91 SER A CA 1
ATOM 674 C C . SER A 1 91 ? -6.68 -22.203 -10.578 1 97.56 91 SER A C 1
ATOM 676 O O . SER A 1 91 ? -5.629 -21.578 -10.656 1 97.56 91 SER A O 1
ATOM 678 N N . GLU A 1 92 ? -6.828 -23.453 -11.086 1 98.12 92 GLU A N 1
ATOM 679 C CA . GLU A 1 92 ? -5.82 -24.109 -11.922 1 98.12 92 GLU A CA 1
ATOM 680 C C . GLU A 1 92 ? -6.461 -24.891 -13.055 1 98.12 92 GLU A C 1
ATOM 682 O O . GLU A 1 92 ? -7.625 -25.297 -12.961 1 98.12 92 GLU A O 1
ATOM 687 N N . SER A 1 93 ? -5.738 -25.016 -14.133 1 98 93 SER A N 1
ATOM 688 C CA . SER A 1 93 ? -6.176 -25.844 -15.25 1 98 93 SER A CA 1
ATOM 689 C C . SER A 1 93 ? -5.004 -26.594 -15.875 1 98 93 SER A C 1
ATOM 691 O O . SER A 1 93 ? -3.875 -26.109 -15.875 1 98 93 SER A O 1
ATOM 693 N N . ALA A 1 94 ? -5.32 -27.797 -16.453 1 97.69 94 ALA A N 1
ATOM 694 C CA . ALA A 1 94 ? -4.34 -28.688 -17.078 1 97.69 94 ALA A CA 1
ATOM 695 C C . ALA A 1 94 ? -4.891 -29.297 -18.359 1 97.69 94 ALA A C 1
ATOM 697 O O . ALA A 1 94 ? -6.105 -29.422 -18.516 1 97.69 94 ALA A O 1
ATOM 698 N N . PRO A 1 95 ? -3.93 -29.641 -19.266 1 96.69 95 PRO A N 1
ATOM 699 C CA . PRO A 1 95 ? -4.41 -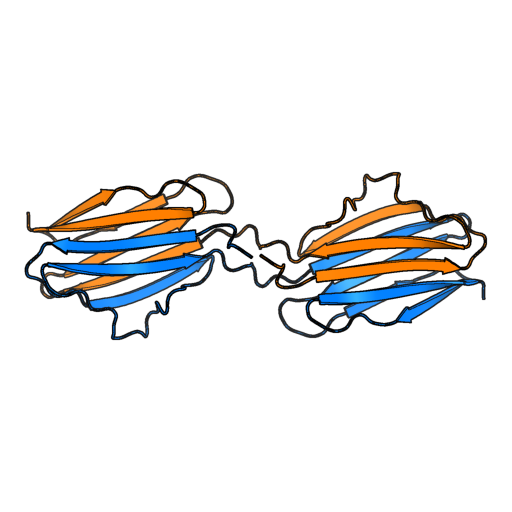30.391 -20.422 1 96.69 95 PRO A CA 1
ATOM 700 C C . PRO A 1 95 ? -4.941 -31.781 -20.062 1 96.69 95 PRO A C 1
ATOM 702 O O . PRO A 1 95 ? -4.699 -32.25 -18.953 1 96.69 95 PRO A O 1
ATOM 705 N N . ASN A 1 96 ? -5.617 -32.344 -21.109 1 96.44 96 ASN A N 1
ATOM 706 C CA . ASN A 1 96 ? -6.078 -33.719 -20.922 1 96.44 96 ASN A CA 1
ATOM 707 C C . ASN A 1 96 ? -4.922 -34.625 -20.578 1 96.44 96 ASN A C 1
ATOM 709 O O . ASN A 1 96 ? -3.836 -34.531 -21.156 1 96.44 96 ASN A O 1
ATOM 713 N N . GLY A 1 97 ? -5.172 -35.562 -19.562 1 97.62 97 GLY A N 1
ATOM 714 C CA . GLY A 1 97 ? -4.176 -36.562 -19.172 1 97.62 97 GLY A CA 1
ATOM 715 C C . GLY A 1 97 ? -3.375 -36.156 -17.953 1 97.62 97 GLY A C 1
ATOM 716 O O . GLY A 1 97 ? -2.596 -36.969 -17.422 1 97.62 97 GLY A O 1
ATOM 717 N N . TYR A 1 98 ? -3.611 -34.938 -17.484 1 97.81 98 TYR A N 1
ATOM 718 C CA . TYR A 1 98 ? -2.887 -34.469 -16.312 1 97.81 98 TYR A CA 1
ATOM 719 C C . TYR A 1 98 ? -3.852 -33.969 -15.25 1 97.81 98 TYR A C 1
ATOM 721 O O . TYR A 1 98 ? -4.973 -33.531 -15.562 1 97.81 98 TYR A O 1
ATOM 729 N N . SER A 1 99 ? -3.451 -34 -13.992 1 97.88 99 SER A N 1
ATOM 730 C CA . SER A 1 99 ? -4.184 -33.438 -12.859 1 97.88 99 SER A CA 1
ATOM 731 C C . SER A 1 99 ? -3.289 -32.531 -12.016 1 97.88 99 SER A C 1
ATOM 733 O O . SER A 1 99 ? -2.064 -32.656 -12.039 1 97.88 99 SER A O 1
ATOM 735 N N . ILE A 1 100 ? -3.889 -31.641 -11.359 1 98.12 100 ILE A N 1
ATOM 736 C CA . ILE A 1 100 ? -3.193 -30.734 -10.445 1 98.12 100 ILE A CA 1
ATOM 737 C C . ILE A 1 100 ? -3.795 -30.859 -9.047 1 98.12 100 ILE A C 1
ATOM 739 O O . ILE A 1 100 ? -5 -30.688 -8.859 1 98.12 100 ILE A O 1
ATOM 743 N N . LYS A 1 101 ? -3.025 -31.219 -8.086 1 98.06 101 LYS A N 1
ATOM 744 C CA . LYS A 1 101 ? -3.414 -31.188 -6.676 1 98.06 101 LYS A CA 1
ATOM 745 C C . LYS A 1 101 ? -2.943 -29.906 -5.996 1 98.06 101 LYS A C 1
ATOM 747 O O . LYS A 1 101 ? -1.756 -29.578 -6.039 1 98.06 101 LYS A O 1
ATOM 752 N N . ARG A 1 102 ? -3.893 -29.172 -5.418 1 98.38 102 ARG A N 1
ATOM 753 C CA . ARG A 1 102 ? -3.547 -27.938 -4.719 1 98.38 102 ARG A CA 1
ATOM 754 C C . ARG A 1 102 ? -3.572 -28.141 -3.207 1 98.38 102 ARG A C 1
ATOM 756 O O . ARG A 1 102 ? -4.52 -28.719 -2.668 1 98.38 102 ARG A O 1
ATOM 763 N N . GLU A 1 103 ? -2.549 -27.641 -2.512 1 98.12 103 GLU A N 1
ATOM 764 C CA . GLU A 1 103 ? -2.475 -27.672 -1.054 1 98.12 103 GLU A CA 1
ATOM 765 C C . GLU A 1 103 ? -2.059 -26.312 -0.497 1 98.12 103 GLU A C 1
ATOM 767 O O . GLU A 1 103 ? -1.248 -25.609 -1.104 1 98.12 103 GLU A O 1
ATOM 772 N N . GLY A 1 104 ? -2.645 -25.969 0.717 1 96.81 104 GLY A N 1
ATOM 773 C CA . GLY A 1 104 ? -2.324 -24.703 1.362 1 96.81 104 GLY A CA 1
ATOM 774 C C . GLY A 1 104 ? -3.113 -23.531 0.808 1 96.81 104 GLY A C 1
ATOM 775 O O . GLY A 1 104 ? -4.199 -23.719 0.253 1 96.81 104 GLY A O 1
ATOM 776 N N . GLY A 1 105 ? -2.584 -22.234 1.038 1 96.56 105 GLY A N 1
ATOM 777 C CA . GLY A 1 105 ? -3.148 -21.047 0.409 1 96.56 105 GLY A CA 1
ATOM 778 C C . GLY A 1 105 ? -3.922 -20.172 1.374 1 96.56 105 GLY A C 1
ATOM 779 O O . GLY A 1 105 ? -4.473 -19.141 0.98 1 96.56 105 GLY A O 1
ATOM 780 N N . SER A 1 106 ? -3.959 -20.547 2.631 1 95.25 106 SER A N 1
ATOM 781 C CA . SER A 1 106 ? -4.727 -19.75 3.58 1 95.25 106 SER A CA 1
ATOM 782 C C . SER A 1 106 ? -3.852 -18.703 4.25 1 95.25 106 SER A C 1
ATOM 784 O O . SER A 1 106 ? -2.631 -18.844 4.324 1 95.25 106 SER A O 1
ATOM 786 N N . GLY A 1 107 ? -4.504 -17.562 4.684 1 92.5 107 GLY A N 1
ATOM 787 C CA . GLY A 1 107 ? -3.83 -16.547 5.488 1 92.5 107 GLY A CA 1
ATOM 788 C C . GLY A 1 107 ? -3.367 -15.352 4.684 1 92.5 107 GLY A C 1
ATOM 789 O O . GLY A 1 107 ? -3.418 -15.375 3.451 1 92.5 107 GLY A O 1
ATOM 790 N N . ASN A 1 108 ? -2.918 -14.312 5.406 1 87.44 108 ASN A N 1
ATOM 791 C CA . ASN A 1 108 ? -2.408 -13.102 4.773 1 87.44 108 ASN A CA 1
ATOM 792 C C . ASN A 1 108 ? -1.075 -13.352 4.078 1 87.44 108 ASN A C 1
ATOM 794 O O . ASN A 1 108 ? -0.791 -12.75 3.039 1 87.44 108 ASN A O 1
ATOM 798 N N . ASP A 1 109 ? -0.266 -14.117 4.762 1 91.25 109 ASP A N 1
ATOM 799 C CA . ASP A 1 109 ? 0.963 -14.656 4.191 1 91.25 109 ASP A CA 1
ATOM 800 C C . ASP A 1 109 ? 0.786 -16.125 3.789 1 91.25 109 ASP A C 1
ATOM 802 O O . ASP A 1 109 ? 1.103 -17.031 4.566 1 91.25 109 ASP A O 1
ATOM 806 N N . ALA A 1 110 ? 0.285 -16.312 2.553 1 93.88 110 ALA A N 1
ATOM 807 C CA . ALA A 1 110 ? -0.205 -17.609 2.125 1 93.88 110 ALA A CA 1
ATOM 808 C C . ALA A 1 110 ? 0.881 -18.391 1.388 1 93.88 110 ALA A C 1
ATOM 810 O O . ALA A 1 110 ? 1.666 -17.812 0.633 1 93.88 110 ALA A O 1
ATOM 811 N N . ARG A 1 111 ? 0.983 -19.703 1.618 1 95.75 111 ARG A N 1
ATOM 812 C CA . ARG A 1 111 ? 1.793 -20.656 0.853 1 95.75 111 ARG A CA 1
ATOM 813 C C . ARG A 1 111 ? 0.916 -21.672 0.141 1 95.75 111 ARG A C 1
ATOM 815 O O . ARG A 1 111 ? 0.14 -22.391 0.781 1 95.75 111 ARG A O 1
ATOM 822 N N . VAL A 1 112 ? 0.953 -21.641 -1.106 1 97.44 112 VAL A N 1
ATOM 823 C CA . VAL A 1 112 ? 0.168 -22.578 -1.901 1 97.44 112 VAL A CA 1
ATOM 824 C C . VAL A 1 112 ? 1.098 -23.422 -2.773 1 97.44 112 VAL A C 1
ATOM 826 O O . VAL A 1 112 ? 2.07 -22.906 -3.33 1 97.44 112 VAL A O 1
ATOM 829 N N . THR A 1 113 ? 0.831 -24.734 -2.854 1 97.88 113 THR A N 1
ATOM 830 C CA . THR A 1 113 ? 1.561 -25.672 -3.707 1 97.88 113 THR A CA 1
ATOM 831 C C . THR A 1 113 ? 0.616 -26.359 -4.691 1 97.88 113 THR A C 1
ATOM 833 O O . THR A 1 113 ? -0.423 -26.891 -4.2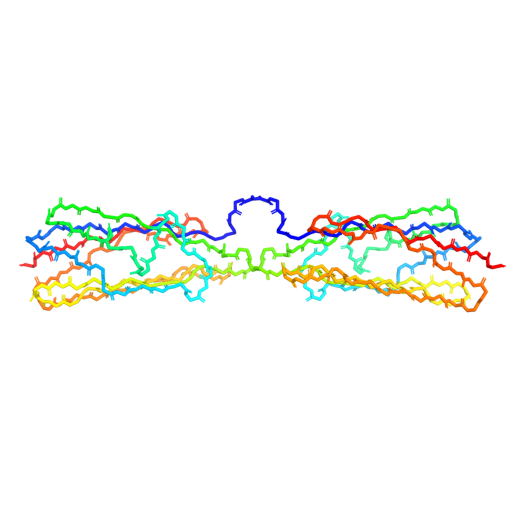93 1 97.88 113 THR A O 1
ATOM 836 N N . TRP A 1 114 ? 0.974 -26.266 -5.945 1 98.19 114 TRP A N 1
ATOM 837 C CA . TRP A 1 114 ? 0.333 -27.062 -6.988 1 98.19 114 TRP A CA 1
ATOM 838 C C . TRP A 1 114 ? 1.24 -28.203 -7.441 1 98.19 114 TRP A C 1
ATOM 840 O O . TRP A 1 114 ? 2.361 -27.969 -7.898 1 98.19 114 TRP A O 1
ATOM 850 N N . THR A 1 115 ? 0.721 -29.406 -7.359 1 98.5 115 THR A N 1
ATOM 851 C CA . THR A 1 115 ? 1.459 -30.578 -7.844 1 98.5 115 THR A CA 1
ATOM 852 C C . THR A 1 115 ? 0.806 -31.141 -9.102 1 98.5 115 THR A C 1
ATOM 854 O O . THR A 1 115 ? -0.353 -31.562 -9.07 1 98.5 115 THR A O 1
ATOM 857 N N . ILE A 1 116 ? 1.625 -31.141 -10.141 1 98.06 116 ILE A N 1
ATOM 858 C CA . ILE A 1 116 ? 1.154 -31.672 -11.414 1 98.06 116 ILE A CA 1
ATOM 859 C C . ILE A 1 116 ? 1.515 -33.156 -11.523 1 98.06 116 ILE A C 1
ATOM 861 O O . ILE A 1 116 ? 2.648 -33.562 -11.234 1 98.06 116 ILE A O 1
ATOM 865 N N . GLN A 1 117 ? 0.521 -33.906 -11.992 1 97.81 117 GLN A N 1
ATOM 866 C CA . GLN A 1 117 ? 0.744 -35.344 -12.188 1 97.81 117 GLN A CA 1
ATOM 867 C C . GLN A 1 117 ? 0.146 -35.812 -13.508 1 97.81 117 GLN A C 1
ATOM 869 O O . GLN A 1 117 ? -0.864 -35.25 -13.969 1 97.81 117 GLN A O 1
ATOM 874 N N . HIS A 1 118 ? 0.846 -36.781 -14.102 1 95.88 118 HIS A N 1
ATOM 875 C CA . HIS A 1 118 ? 0.25 -37.5 -15.219 1 95.88 118 HIS A CA 1
ATOM 876 C C . HIS A 1 118 ? -0.766 -38.531 -14.719 1 95.88 118 HIS A C 1
ATOM 878 O O . HIS A 1 118 ? -0.497 -39.281 -13.773 1 95.88 118 HIS A O 1
ATOM 884 N N . ASN A 1 119 ? -2.016 -38.375 -15.266 1 89.5 119 ASN A N 1
ATOM 885 C CA . ASN A 1 119 ? -3.055 -39.312 -14.852 1 89.5 119 ASN A CA 1
ATOM 886 C C . ASN A 1 119 ? -2.719 -40.75 -15.281 1 89.5 119 ASN A C 1
ATOM 888 O O . ASN A 1 119 ? -2.094 -40.969 -16.312 1 89.5 119 ASN A O 1
ATOM 892 N N . MET B 1 1 ? 9.125 -2.938 5.52 1 49.69 1 MET B N 1
ATOM 893 C CA . MET B 1 1 ? 7.938 -3.479 6.18 1 49.69 1 MET B CA 1
ATOM 894 C C . MET B 1 1 ? 7.43 -4.723 5.457 1 49.69 1 MET B C 1
ATOM 896 O O . MET B 1 1 ? 7.668 -4.887 4.258 1 49.69 1 MET B O 1
ATOM 900 N N . ALA B 1 2 ? 6.949 -5.609 6.277 1 61.41 2 ALA B N 1
ATOM 901 C CA . ALA B 1 2 ? 6.395 -6.824 5.688 1 61.41 2 ALA B CA 1
ATOM 902 C C . ALA B 1 2 ? 5.148 -6.512 4.867 1 61.41 2 ALA B C 1
ATOM 904 O O . ALA B 1 2 ? 4.355 -5.641 5.234 1 61.41 2 ALA B O 1
ATOM 905 N N . PRO B 1 3 ? 5.043 -6.941 3.605 1 73.88 3 PRO B N 1
ATOM 906 C CA . PRO B 1 3 ? 3.811 -6.727 2.842 1 73.88 3 PRO B CA 1
ATOM 907 C C . PRO B 1 3 ? 2.559 -7.148 3.609 1 73.88 3 PRO B C 1
ATOM 909 O O . PRO B 1 3 ? 2.602 -8.102 4.395 1 73.88 3 PRO B O 1
ATOM 912 N N . SER B 1 4 ? 1.432 -6.367 3.502 1 77.25 4 SER B N 1
ATOM 913 C CA . SER B 1 4 ? 0.171 -6.719 4.148 1 77.25 4 SER B CA 1
ATOM 914 C C . SER B 1 4 ? -0.344 -8.07 3.652 1 77.25 4 SER B C 1
ATOM 916 O O . SER B 1 4 ? -1.023 -8.789 4.387 1 77.25 4 SER B O 1
ATOM 918 N N . ARG B 1 5 ? -0.124 -8.359 2.461 1 81.75 5 ARG B N 1
ATOM 919 C CA . ARG B 1 5 ? -0.479 -9.633 1.841 1 81.75 5 ARG B CA 1
ATOM 920 C C . ARG B 1 5 ? 0.688 -10.195 1.037 1 81.75 5 ARG B C 1
ATOM 922 O O . ARG B 1 5 ? 1.388 -9.453 0.346 1 81.75 5 ARG B O 1
ATOM 929 N N . SER B 1 6 ? 0.916 -11.453 1.194 1 87.56 6 SER B N 1
ATOM 930 C CA . SER B 1 6 ? 1.882 -12.156 0.358 1 87.56 6 SER B CA 1
ATOM 931 C C . SER B 1 6 ? 1.376 -13.547 -0.021 1 87.56 6 SER B C 1
ATOM 933 O O . SER B 1 6 ? 0.639 -14.172 0.742 1 87.56 6 SER B O 1
ATOM 935 N N . THR B 1 7 ? 1.69 -13.977 -1.197 1 91.06 7 THR B N 1
ATOM 936 C CA . THR B 1 7 ? 1.39 -15.32 -1.676 1 91.06 7 THR B CA 1
ATOM 937 C C . THR B 1 7 ? 2.643 -15.984 -2.232 1 91.06 7 THR B C 1
ATOM 939 O O . THR B 1 7 ? 3.199 -15.539 -3.236 1 91.06 7 THR B O 1
ATOM 942 N N . HIS B 1 8 ? 3.104 -17.031 -1.481 1 92.56 8 HIS B N 1
ATOM 943 C CA . HIS B 1 8 ? 4.203 -17.875 -1.929 1 92.56 8 HIS B CA 1
ATOM 944 C C . HIS B 1 8 ? 3.691 -19.062 -2.734 1 92.56 8 HIS B C 1
ATOM 946 O O . HIS B 1 8 ? 3.039 -19.953 -2.188 1 92.56 8 HIS B O 1
ATOM 952 N N . CYS B 1 9 ? 4.027 -19.078 -4.039 1 93.94 9 CYS B N 1
ATOM 953 C CA . CYS B 1 9 ? 3.537 -20.094 -4.953 1 93.94 9 CYS B CA 1
ATOM 954 C C . CYS B 1 9 ? 4.633 -21.094 -5.289 1 93.94 9 CYS B C 1
ATOM 956 O O . CYS B 1 9 ? 5.758 -20.719 -5.605 1 93.94 9 CYS B O 1
ATOM 958 N N . THR B 1 10 ? 4.281 -22.406 -5.176 1 94.69 10 THR B N 1
ATOM 959 C CA . THR B 1 10 ? 5.152 -23.469 -5.641 1 94.69 10 THR B CA 1
ATOM 960 C C . THR B 1 10 ? 4.422 -24.359 -6.645 1 94.69 10 THR B C 1
ATOM 962 O O . THR B 1 10 ? 3.289 -24.781 -6.398 1 94.69 10 THR B O 1
ATOM 965 N N . ILE B 1 11 ? 5.121 -24.547 -7.758 1 95.25 11 ILE B N 1
ATOM 966 C CA . ILE B 1 11 ? 4.645 -25.531 -8.727 1 95.25 11 ILE B CA 1
ATOM 967 C C . ILE B 1 11 ? 5.59 -26.719 -8.758 1 95.25 11 ILE B C 1
ATOM 969 O O . ILE B 1 11 ? 6.797 -26.562 -8.969 1 95.25 11 ILE B O 1
ATOM 973 N N . VAL B 1 12 ? 5.023 -27.891 -8.516 1 96.75 12 VAL B N 1
ATOM 974 C CA . VAL B 1 12 ? 5.77 -29.141 -8.586 1 96.75 12 VAL B CA 1
ATOM 975 C C . VAL B 1 12 ? 5.391 -29.891 -9.859 1 96.75 12 VAL B C 1
ATOM 977 O O . VAL B 1 12 ? 4.215 -30.188 -10.086 1 96.75 12 VAL B O 1
ATOM 980 N N . ASN B 1 13 ? 6.414 -30.156 -10.625 1 97.62 13 ASN B N 1
ATOM 981 C CA . ASN B 1 13 ? 6.23 -30.891 -11.875 1 97.62 13 ASN B CA 1
ATOM 982 C C . ASN B 1 13 ? 6.535 -32.375 -11.703 1 97.62 13 ASN B C 1
ATOM 984 O O . ASN B 1 13 ? 7.656 -32.812 -11.961 1 97.62 13 ASN B O 1
ATOM 988 N N . ASN B 1 14 ? 5.512 -33.156 -11.359 1 97.38 14 ASN B N 1
ATOM 989 C CA . ASN B 1 14 ? 5.66 -34.625 -11.297 1 97.38 14 ASN B CA 1
ATOM 990 C C . ASN B 1 14 ? 5.227 -35.281 -12.594 1 97.38 14 ASN B C 1
ATOM 992 O O . ASN B 1 14 ? 4.375 -36.188 -12.586 1 97.38 14 ASN B O 1
ATOM 996 N N . THR B 1 15 ? 5.746 -34.844 -13.633 1 96.81 15 THR B N 1
ATOM 997 C CA . THR B 1 15 ? 5.516 -35.406 -14.961 1 96.81 15 THR B CA 1
ATOM 998 C C . THR B 1 15 ? 6.824 -35.531 -15.727 1 96.81 15 THR B C 1
ATOM 1000 O O . THR B 1 15 ? 7.887 -35.156 -15.234 1 96.81 15 THR B O 1
ATOM 1003 N N . SER B 1 16 ? 6.801 -36.094 -16.922 1 96.94 16 SER B N 1
ATOM 1004 C CA . SER B 1 16 ? 7.973 -36.219 -17.781 1 96.94 16 SER B CA 1
ATOM 1005 C C . SER B 1 16 ? 8.148 -35 -18.672 1 96.94 16 SER B C 1
ATOM 1007 O O . SER B 1 16 ? 9.062 -34.938 -19.5 1 96.94 16 SER B O 1
ATOM 1009 N N . LEU B 1 17 ? 7.238 -33.969 -18.531 1 95.62 17 LEU B N 1
ATOM 1010 C CA . LEU B 1 17 ? 7.254 -32.781 -19.391 1 95.62 17 LEU B CA 1
ATOM 1011 C C . LEU B 1 17 ? 8.211 -31.719 -18.828 1 95.62 17 LEU B C 1
ATOM 1013 O O . LEU B 1 17 ? 8.438 -31.656 -17.625 1 95.62 17 LEU B O 1
ATOM 1017 N N . THR B 1 18 ? 8.773 -31.016 -19.719 1 95.44 18 THR B N 1
ATOM 1018 C CA . THR B 1 18 ? 9.328 -29.703 -19.359 1 95.44 18 THR B CA 1
ATOM 1019 C C . THR B 1 18 ? 8.281 -28.609 -19.516 1 95.44 18 THR B C 1
ATOM 1021 O O . THR B 1 18 ? 7.609 -28.516 -20.531 1 95.44 18 THR B O 1
ATOM 1024 N N . LEU B 1 19 ? 8.125 -27.844 -18.5 1 93.5 19 LEU B N 1
ATOM 1025 C CA . LEU B 1 19 ? 7.184 -26.734 -18.5 1 93.5 19 LEU B CA 1
ATOM 1026 C C . LEU B 1 19 ? 7.906 -25.406 -18.688 1 93.5 19 LEU B C 1
ATOM 1028 O O . LEU B 1 19 ? 8.852 -25.094 -17.969 1 93.5 19 LEU B O 1
ATOM 1032 N N . ASN B 1 20 ? 7.465 -24.656 -19.703 1 90.19 20 ASN B N 1
ATOM 1033 C CA . ASN B 1 20 ? 8.047 -23.344 -19.969 1 90.19 20 ASN B CA 1
ATOM 1034 C C . ASN B 1 20 ? 7.07 -22.219 -19.656 1 90.19 20 ASN B C 1
ATOM 1036 O O . ASN B 1 20 ? 5.918 -22.25 -20.109 1 90.19 20 ASN B O 1
ATOM 1040 N N . LEU B 1 21 ? 7.547 -21.266 -18.875 1 88.69 21 LEU B N 1
ATOM 1041 C CA . LEU B 1 21 ? 6.707 -20.109 -18.609 1 88.69 21 LEU B CA 1
ATOM 1042 C C . LEU B 1 21 ? 6.395 -19.359 -19.906 1 88.69 21 LEU B C 1
ATOM 1044 O O . LEU B 1 21 ? 7.305 -18.906 -20.609 1 88.69 21 LEU B O 1
ATOM 1048 N N . THR B 1 22 ? 5.215 -19.281 -20.266 1 86.69 22 THR B N 1
ATOM 1049 C CA . THR B 1 22 ? 4.84 -18.609 -21.516 1 86.69 22 THR B CA 1
ATOM 1050 C C . THR B 1 22 ? 4.137 -17.297 -21.219 1 86.69 22 THR B C 1
ATOM 1052 O O . THR B 1 22 ? 3.951 -16.469 -22.125 1 86.69 22 THR B O 1
ATOM 1055 N N . GLY B 1 23 ? 3.643 -17.016 -19.969 1 84.69 23 GLY B N 1
ATOM 1056 C CA . GLY B 1 23 ? 3.008 -15.781 -19.562 1 84.69 23 GLY B CA 1
ATOM 1057 C C . GLY B 1 23 ? 2.771 -15.703 -18.062 1 84.69 23 GLY B C 1
ATOM 1058 O O . GLY B 1 23 ? 2.52 -16.719 -17.406 1 84.69 23 GLY B O 1
ATOM 1059 N N . SER B 1 24 ? 2.885 -14.555 -17.516 1 85.19 24 SER B N 1
ATOM 1060 C CA . SER B 1 24 ? 2.529 -14.289 -16.125 1 85.19 24 SER B CA 1
ATOM 1061 C C . SER B 1 24 ? 2.053 -12.852 -15.945 1 85.19 24 SER B C 1
ATOM 1063 O O . SER B 1 24 ? 2.303 -12 -16.797 1 85.19 24 SER B O 1
ATOM 1065 N N . GLY B 1 25 ? 1.292 -12.602 -14.859 1 81.31 25 GLY B N 1
ATOM 1066 C CA . GLY B 1 25 ? 0.828 -11.25 -14.562 1 81.31 25 GLY B CA 1
ATOM 1067 C C . GLY B 1 25 ? 0.462 -11.055 -13.109 1 81.31 25 GLY B C 1
ATOM 1068 O O . GLY B 1 25 ? -0.016 -11.977 -12.445 1 81.31 25 GLY B O 1
ATOM 1069 N N . CYS B 1 26 ? 0.782 -9.891 -12.641 1 79 26 CYS B N 1
ATOM 1070 C CA . CYS B 1 26 ? 0.337 -9.445 -11.328 1 79 26 CYS B CA 1
ATOM 1071 C C . CYS B 1 26 ? -0.722 -8.359 -11.445 1 79 26 CYS B C 1
ATOM 1073 O O . CYS B 1 26 ? -0.406 -7.215 -11.773 1 79 26 CYS B O 1
ATOM 1075 N N . ASP B 1 27 ? -1.971 -8.789 -11.258 1 78.75 27 ASP B N 1
ATOM 1076 C CA . ASP B 1 27 ? -3.07 -7.84 -11.383 1 78.75 27 ASP B CA 1
ATOM 1077 C C . ASP B 1 27 ? -3.078 -6.848 -10.227 1 78.75 27 ASP B C 1
ATOM 1079 O O . ASP B 1 27 ? -3.455 -5.688 -10.398 1 78.75 27 ASP B O 1
ATOM 1083 N N . HIS B 1 28 ? -2.879 -7.273 -9 1 75.44 28 HIS B N 1
ATOM 1084 C CA . HIS B 1 28 ? -2.648 -6.48 -7.801 1 75.44 28 HIS B CA 1
ATOM 1085 C C . HIS B 1 28 ? -1.355 -6.895 -7.105 1 75.44 28 HIS B C 1
ATOM 1087 O O . HIS B 1 28 ? -1.021 -8.086 -7.062 1 75.44 28 HIS B O 1
ATOM 1093 N N . GLY B 1 29 ? -0.664 -6.023 -6.586 1 74.62 29 GLY B N 1
ATOM 1094 C CA . GLY B 1 29 ? 0.624 -6.293 -5.965 1 74.62 29 GLY B CA 1
ATOM 1095 C C . GLY B 1 29 ? 1.764 -6.363 -6.965 1 74.62 29 GLY B C 1
ATOM 1096 O O . GLY B 1 29 ? 1.737 -5.684 -7.992 1 74.62 29 GLY B O 1
ATOM 1097 N N . GLN B 1 30 ? 2.838 -6.922 -6.57 1 76.69 30 GLN B N 1
ATOM 1098 C CA . GLN B 1 30 ? 4.016 -7.062 -7.422 1 76.69 30 GLN B CA 1
ATOM 1099 C C . GLN B 1 30 ? 4.676 -8.43 -7.23 1 76.69 30 GLN B C 1
ATOM 1101 O O . GLN B 1 30 ? 4.625 -9 -6.137 1 76.69 30 GLN B O 1
ATOM 1106 N N . TRP B 1 31 ? 5.219 -8.945 -8.367 1 80.56 31 TRP B N 1
ATOM 1107 C CA . TRP B 1 31 ? 6.062 -10.125 -8.258 1 80.56 31 TRP B CA 1
ATOM 1108 C C . TRP B 1 31 ? 7.316 -9.828 -7.438 1 80.56 31 TRP B C 1
ATOM 1110 O O . TRP B 1 31 ? 7.898 -8.75 -7.559 1 80.56 31 TRP B O 1
ATOM 1120 N N . THR B 1 32 ? 7.586 -10.648 -6.656 1 77.56 32 THR B N 1
ATOM 1121 C CA . THR B 1 32 ? 8.867 -10.57 -5.965 1 77.56 32 THR B CA 1
ATOM 1122 C C . THR B 1 32 ? 9.719 -11.805 -6.27 1 77.56 32 THR B C 1
ATOM 1124 O O . THR B 1 32 ? 9.312 -12.672 -7.043 1 77.56 32 THR B O 1
ATOM 1127 N N . LEU B 1 33 ? 10.945 -12.023 -5.797 1 71.94 33 LEU B N 1
ATOM 1128 C CA . LEU B 1 33 ? 11.883 -13.117 -6.004 1 71.94 33 LEU B CA 1
ATOM 1129 C C . LEU B 1 33 ? 12.258 -13.242 -7.477 1 71.94 33 LEU B C 1
ATOM 1131 O O . LEU B 1 33 ? 12.391 -14.352 -7.996 1 71.94 33 LEU B O 1
ATOM 1135 N N . ASN B 1 34 ? 12.352 -12.188 -8.148 1 66.06 34 ASN B N 1
ATOM 1136 C CA . ASN B 1 34 ? 12.805 -12.141 -9.531 1 66.06 34 ASN B CA 1
ATOM 1137 C C . ASN B 1 34 ? 11.922 -12.977 -10.445 1 66.06 34 ASN B C 1
ATOM 1139 O O . ASN B 1 34 ? 12.422 -13.734 -11.281 1 66.06 34 ASN B O 1
ATOM 1143 N N . PHE B 1 35 ? 10.672 -12.992 -10.086 1 70.44 35 PHE B N 1
ATOM 1144 C CA . PHE B 1 35 ? 9.695 -13.633 -10.953 1 70.44 35 PHE B CA 1
ATOM 1145 C C . PHE B 1 35 ? 9.016 -12.609 -11.859 1 70.44 35 PHE B C 1
ATOM 1147 O O . PHE B 1 35 ? 8.711 -11.5 -11.43 1 70.44 35 PHE B O 1
ATOM 1154 N N . GLY B 1 36 ? 9.117 -12.859 -13.164 1 61.34 36 GLY B N 1
ATOM 1155 C CA . GLY B 1 36 ? 8.445 -12.047 -14.164 1 61.34 36 GLY B CA 1
ATOM 1156 C C . GLY B 1 36 ? 8.414 -12.695 -15.539 1 61.34 36 GLY B C 1
ATOM 1157 O O . GLY B 1 36 ? 8.992 -13.766 -15.734 1 61.34 36 GLY B O 1
ATOM 1158 N N . PRO B 1 37 ? 7.465 -12.141 -16.344 1 55.25 37 PRO B N 1
ATOM 1159 C CA . PRO B 1 37 ? 7.266 -12.727 -17.672 1 55.25 37 PRO B CA 1
ATOM 1160 C C . PRO B 1 37 ? 8.578 -12.945 -18.422 1 55.25 37 PRO B C 1
ATOM 1162 O O . PRO B 1 37 ? 8.664 -13.836 -19.266 1 55.25 37 PRO B O 1
ATOM 1165 N N . SER B 1 38 ? 9.5 -11.992 -18.172 1 53.38 38 SER B N 1
ATOM 1166 C CA . SER B 1 38 ? 10.688 -12.031 -19.016 1 53.38 38 SER B CA 1
ATOM 1167 C C . SER B 1 38 ? 11.688 -13.07 -18.531 1 53.38 38 SER B C 1
ATOM 1169 O O . SER B 1 38 ? 12.742 -13.273 -19.141 1 53.38 38 SER B O 1
ATOM 1171 N N . ASP B 1 39 ? 11.344 -13.609 -17.375 1 52.78 39 ASP B N 1
ATOM 1172 C CA . ASP B 1 39 ? 12.414 -14.461 -16.875 1 52.78 39 ASP B CA 1
ATOM 1173 C C . ASP B 1 39 ? 12.398 -15.828 -17.547 1 52.78 39 ASP B C 1
ATOM 1175 O O . ASP B 1 39 ? 11.469 -16.609 -17.328 1 52.78 39 ASP B O 1
ATOM 1179 N N . THR B 1 40 ? 13.188 -15.969 -18.672 1 54.06 40 THR B N 1
ATOM 1180 C CA . THR B 1 40 ? 13.461 -17.234 -19.344 1 54.06 40 THR B CA 1
ATOM 1181 C C . THR B 1 40 ? 13.852 -18.312 -18.328 1 54.06 40 THR B C 1
ATOM 1183 O O . THR B 1 40 ? 13.859 -19.5 -18.656 1 54.06 40 THR B O 1
ATOM 1186 N N . ALA B 1 41 ? 14.25 -17.875 -17.219 1 61.31 41 ALA B N 1
ATOM 1187 C CA . ALA B 1 41 ? 14.734 -18.844 -16.234 1 61.31 41 ALA B CA 1
ATOM 1188 C C . ALA B 1 41 ? 13.578 -19.453 -15.445 1 61.31 41 ALA B C 1
ATOM 1190 O O . ALA B 1 41 ? 13.789 -20.188 -14.484 1 61.31 41 ALA B O 1
ATOM 1191 N N . ASN B 1 42 ? 12.367 -19.344 -16.219 1 81.38 42 ASN B N 1
ATOM 1192 C CA . ASN B 1 42 ? 11.234 -19.828 -15.445 1 81.38 42 ASN B CA 1
ATOM 1193 C C . ASN B 1 42 ? 10.688 -21.141 -16 1 81.38 42 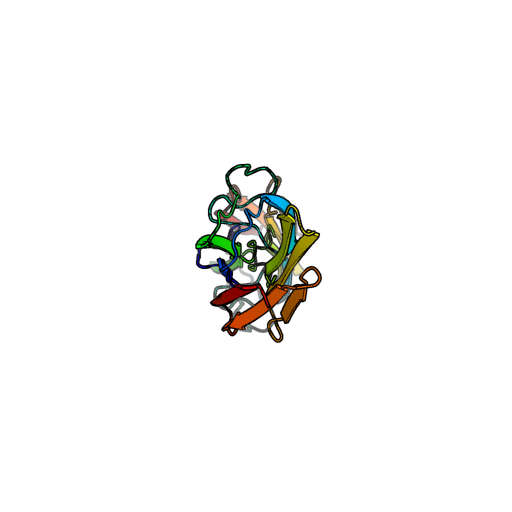ASN B C 1
ATOM 1195 O O . ASN B 1 42 ? 9.469 -21.328 -16.078 1 81.38 42 ASN B O 1
ATOM 1199 N N . THR B 1 43 ? 11.672 -22 -16.438 1 89.75 43 THR B N 1
ATOM 1200 C CA . THR B 1 43 ? 11.352 -23.375 -16.859 1 89.75 43 THR B CA 1
ATOM 1201 C C . THR B 1 43 ? 11.312 -24.312 -15.656 1 89.75 43 THR B C 1
ATOM 1203 O O . THR B 1 43 ? 12.148 -24.203 -14.75 1 89.75 43 THR B O 1
ATOM 1206 N N . ILE B 1 44 ? 10.383 -25.188 -15.75 1 93.56 44 ILE B N 1
ATOM 1207 C CA . ILE B 1 44 ? 10.312 -26.25 -14.758 1 93.56 44 ILE B CA 1
ATOM 1208 C C . ILE B 1 44 ? 10.547 -27.609 -15.43 1 93.56 44 ILE B C 1
ATOM 1210 O O . ILE B 1 44 ? 9.641 -28.172 -16.047 1 93.56 44 ILE B O 1
ATOM 1214 N N . PRO B 1 45 ? 11.797 -28.203 -15.242 1 95.5 45 PRO B N 1
ATOM 1215 C CA . PRO B 1 45 ? 12.055 -29.516 -15.836 1 95.5 45 PRO B CA 1
ATOM 1216 C C . PRO B 1 45 ? 11.219 -30.625 -15.195 1 95.5 45 PRO B C 1
ATOM 1218 O O . PRO B 1 45 ? 10.625 -30.422 -14.133 1 95.5 45 PRO B O 1
ATOM 1221 N N . ALA B 1 46 ? 11.273 -31.797 -15.93 1 97 46 ALA B N 1
ATOM 1222 C CA . ALA B 1 46 ? 10.617 -32.969 -15.391 1 97 46 ALA B CA 1
ATOM 1223 C C . ALA B 1 46 ? 11.102 -33.281 -13.977 1 97 46 ALA B C 1
ATOM 1225 O O . ALA B 1 46 ? 12.305 -33.25 -13.703 1 97 46 ALA B O 1
ATOM 1226 N N . ASN B 1 47 ? 10.078 -33.5 -13.078 1 96.69 47 ASN B N 1
ATOM 1227 C CA . ASN B 1 47 ? 10.32 -33.906 -11.695 1 96.69 47 ASN B CA 1
ATOM 1228 C C . ASN B 1 47 ? 11.07 -32.844 -10.914 1 96.69 47 ASN B C 1
ATOM 1230 O O . ASN B 1 47 ? 11.898 -33.156 -10.055 1 96.69 47 ASN B O 1
ATOM 1234 N N . ASP B 1 48 ? 10.859 -31.609 -11.234 1 95.94 48 ASP B N 1
ATOM 1235 C CA . ASP B 1 48 ? 11.438 -30.453 -10.539 1 95.94 48 ASP B CA 1
ATOM 1236 C C . ASP B 1 48 ? 10.352 -29.5 -10.078 1 95.94 48 ASP B C 1
ATOM 1238 O O . ASP B 1 48 ? 9.156 -29.797 -10.195 1 95.94 48 ASP B O 1
ATOM 1242 N N . LYS B 1 49 ? 10.695 -28.438 -9.492 1 94.94 49 LYS B N 1
ATOM 1243 C CA . LYS B 1 49 ? 9.734 -27.469 -8.977 1 94.94 49 LYS B CA 1
ATOM 1244 C C . LYS B 1 49 ? 10.25 -26.031 -9.141 1 94.94 49 LYS B C 1
ATOM 1246 O O . LYS B 1 49 ? 11.445 -25.828 -9.352 1 94.94 49 LYS B O 1
ATOM 1251 N N . LYS B 1 50 ? 9.359 -25.109 -9.086 1 91.38 50 LYS B N 1
ATOM 1252 C CA . LYS B 1 50 ? 9.664 -23.688 -9.102 1 91.38 50 LYS B CA 1
ATOM 1253 C C . LYS B 1 50 ? 8.797 -22.922 -8.086 1 91.38 50 LYS B C 1
ATOM 1255 O O . LYS B 1 50 ? 7.621 -23.25 -7.91 1 91.38 50 LYS B O 1
ATOM 1260 N N . THR B 1 51 ? 9.43 -21.906 -7.441 1 91.25 51 THR B N 1
ATOM 1261 C CA . THR B 1 51 ? 8.727 -21.047 -6.504 1 91.25 51 THR B CA 1
ATOM 1262 C C . THR B 1 51 ? 8.781 -19.594 -6.973 1 91.25 51 THR B C 1
ATOM 1264 O O . THR B 1 51 ? 9.797 -19.141 -7.508 1 91.25 51 THR B O 1
ATOM 1267 N N . PHE B 1 52 ? 7.656 -18.922 -6.844 1 88.38 52 PHE B N 1
ATOM 1268 C CA . PHE B 1 52 ? 7.578 -17.484 -7.062 1 88.38 52 PHE B CA 1
ATOM 1269 C C . PHE B 1 52 ? 6.656 -16.828 -6.043 1 88.38 52 PHE B C 1
ATOM 1271 O O . PHE B 1 52 ? 5.949 -17.516 -5.301 1 88.38 52 PHE B O 1
ATOM 1278 N N . GLN B 1 53 ? 6.75 -15.531 -5.957 1 87.62 53 GLN B N 1
ATOM 1279 C CA . GLN B 1 53 ? 6.02 -14.844 -4.898 1 87.62 53 GLN B CA 1
ATOM 1280 C C . GLN B 1 53 ? 5.449 -13.516 -5.395 1 87.62 53 GLN B C 1
ATOM 1282 O O . GLN B 1 53 ? 6.07 -12.836 -6.215 1 87.62 53 GLN B O 1
ATOM 1287 N N . ALA B 1 54 ? 4.195 -13.281 -5.023 1 85.94 54 ALA B N 1
ATOM 1288 C CA . ALA B 1 54 ? 3.602 -11.961 -5.188 1 85.94 54 ALA B CA 1
ATOM 1289 C C . ALA B 1 54 ? 3.354 -11.297 -3.834 1 85.94 54 ALA B C 1
ATOM 1291 O O . ALA B 1 54 ? 3.039 -11.977 -2.854 1 85.94 54 ALA B O 1
ATOM 1292 N N . GLU B 1 55 ? 3.533 -10.078 -3.711 1 81.81 55 GLU B N 1
ATOM 1293 C CA . GLU B 1 55 ? 3.279 -9.289 -2.508 1 81.81 55 GLU B CA 1
ATOM 1294 C C . GLU B 1 55 ? 2.424 -8.062 -2.816 1 81.81 55 GLU B C 1
ATOM 1296 O O . GLU B 1 55 ? 2.492 -7.516 -3.918 1 81.81 55 GLU B O 1
ATOM 1301 N N . SER B 1 56 ? 1.465 -7.898 -1.808 1 77.81 56 SER B N 1
ATOM 1302 C CA . SER B 1 56 ? 0.798 -6.605 -1.928 1 77.81 56 SER B CA 1
ATOM 1303 C C . SER B 1 56 ? 1.804 -5.48 -2.154 1 77.81 56 SER B C 1
ATOM 1305 O O . SER B 1 56 ? 2.895 -5.492 -1.582 1 77.81 56 SER B O 1
ATOM 1307 N N . ALA B 1 57 ? 1.699 -5.055 -3.396 1 60.25 57 ALA B N 1
ATOM 1308 C CA . ALA B 1 57 ? 2.531 -3.867 -3.58 1 60.25 57 ALA B CA 1
ATOM 1309 C C . ALA B 1 57 ? 2.072 -2.729 -2.674 1 60.25 57 ALA B C 1
ATOM 1311 O O . ALA B 1 57 ? 0.879 -2.59 -2.398 1 60.25 57 ALA B O 1
ATOM 1312 N N . GLY B 1 58 ? 2.865 -2.482 -1.768 1 51.94 58 GLY B N 1
ATOM 1313 C CA . GLY B 1 58 ? 2.516 -1.221 -1.133 1 51.94 58 GLY B CA 1
ATOM 1314 C C . GLY B 1 58 ? 1.848 -0.241 -2.08 1 51.94 58 GLY B C 1
ATOM 1315 O O . GLY B 1 58 ? 2.137 -0.233 -3.277 1 51.94 58 GLY B O 1
ATOM 1316 N N . VAL B 1 59 ? 0.571 -0.433 -2.232 1 50.19 59 VAL B N 1
ATOM 1317 C CA . VAL B 1 59 ? -0.047 0.594 -3.064 1 50.19 59 VAL B CA 1
ATOM 1318 C C . VAL B 1 59 ? 0.842 1.834 -3.102 1 50.19 59 VAL B C 1
ATOM 1320 O O . VAL B 1 59 ? 1.315 2.299 -2.061 1 50.19 59 VAL B O 1
ATOM 1323 N N . MET B 1 60 ? 1.708 1.753 -4.117 1 58.28 60 MET B N 1
ATOM 1324 C CA . MET B 1 60 ? 2.391 2.988 -4.492 1 58.28 60 MET B CA 1
ATOM 1325 C C . MET B 1 60 ? 1.486 4.195 -4.277 1 58.28 60 MET B C 1
ATOM 1327 O O . MET B 1 60 ? 1.01 4.801 -5.242 1 58.28 60 MET B O 1
ATOM 1331 N N . THR B 1 61 ? 0.821 4.133 -3.119 1 67.5 61 THR B N 1
ATOM 1332 C CA . TH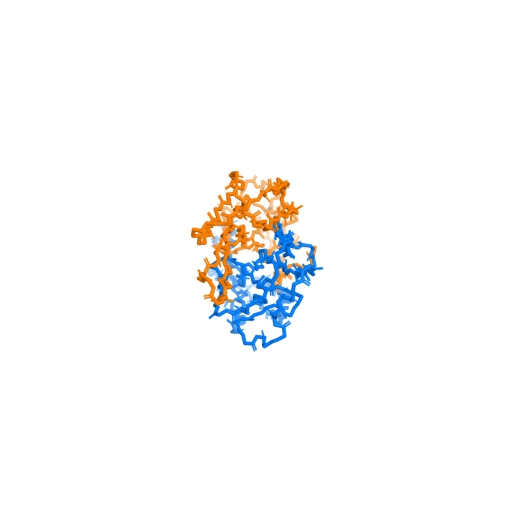R B 1 61 ? 0.063 5.344 -2.82 1 67.5 61 THR B CA 1
ATOM 1333 C C . THR B 1 61 ? 0.886 6.301 -1.961 1 67.5 61 THR B C 1
ATOM 1335 O O . THR B 1 61 ? 1.827 5.879 -1.284 1 67.5 61 THR B O 1
ATOM 1338 N N . GLY B 1 62 ? 0.72 7.539 -2.238 1 76.06 62 GLY B N 1
ATOM 1339 C CA . GLY B 1 62 ? 1.23 8.562 -1.341 1 76.06 62 GLY B CA 1
ATOM 1340 C C . GLY B 1 62 ? 0.343 8.797 -0.133 1 76.06 62 GLY B C 1
ATOM 1341 O O . GLY B 1 62 ? -0.428 7.918 0.255 1 76.06 62 GLY B O 1
ATOM 1342 N N . ASP B 1 63 ? 0.635 9.617 0.646 1 82.56 63 ASP B N 1
ATOM 1343 C CA . ASP B 1 63 ? -0.251 10.141 1.68 1 82.56 63 ASP B CA 1
ATOM 1344 C C . ASP B 1 63 ? -0.659 11.586 1.373 1 82.56 63 ASP B C 1
ATOM 1346 O O . ASP B 1 63 ? 0.132 12.352 0.824 1 82.56 63 ASP B O 1
ATOM 1350 N N . GLN B 1 64 ? -1.97 11.812 1.516 1 86.31 64 GLN B N 1
ATOM 1351 C CA . GLN B 1 64 ? -2.59 13.117 1.301 1 86.31 64 GLN B CA 1
ATOM 1352 C C . GLN B 1 64 ? -3.662 13.398 2.352 1 86.31 64 GLN B C 1
ATOM 1354 O O . GLN B 1 64 ? -4.453 12.516 2.686 1 86.31 64 GLN B O 1
ATOM 1359 N N . GLY B 1 65 ? -3.555 14.609 2.889 1 89.25 65 GLY B N 1
ATOM 1360 C CA . GLY B 1 65 ? -4.551 14.938 3.895 1 89.25 65 GLY B CA 1
ATOM 1361 C C . GLY B 1 65 ? -4.59 16.406 4.242 1 89.25 65 GLY B C 1
ATOM 1362 O O . GLY B 1 65 ? -3.945 17.219 3.58 1 89.25 65 GLY B O 1
ATOM 1363 N N . TRP B 1 66 ? -5.539 16.703 5.184 1 91.19 66 TRP B N 1
ATOM 1364 C CA . TRP B 1 66 ? -5.719 18.078 5.613 1 91.19 66 TRP B CA 1
ATOM 1365 C C . TRP B 1 66 ? -6.195 18.141 7.059 1 91.19 66 TRP B C 1
ATOM 1367 O O . TRP B 1 66 ? -6.742 17.172 7.582 1 91.19 66 TRP B O 1
ATOM 1377 N N . ALA B 1 67 ? -5.852 19.266 7.641 1 90.31 67 ALA B N 1
ATOM 1378 C CA . ALA B 1 67 ? -6.371 19.594 8.961 1 90.31 67 ALA B CA 1
ATOM 1379 C C . ALA B 1 67 ? -6.883 21.031 9 1 90.31 67 ALA B C 1
ATOM 1381 O O . ALA B 1 67 ? -6.266 21.938 8.43 1 90.31 67 ALA B O 1
ATOM 1382 N N . LYS B 1 68 ? -8.102 21.203 9.656 1 91.12 68 LYS B N 1
ATOM 1383 C CA . LYS B 1 68 ? -8.688 22.516 9.875 1 91.12 68 LYS B CA 1
ATOM 1384 C C . LYS B 1 68 ? -8.812 22.828 11.367 1 91.12 68 LYS B C 1
ATOM 1386 O O . LYS B 1 68 ? -9.375 22.031 12.125 1 91.12 68 LYS B O 1
ATOM 1391 N N . TYR B 1 69 ? -8.203 23.906 11.719 1 93.12 69 TYR B N 1
ATOM 1392 C CA . TYR B 1 69 ? -8.297 24.375 13.094 1 93.12 69 TYR B CA 1
ATOM 1393 C C . TYR B 1 69 ? -9.117 25.656 13.18 1 93.12 69 TYR B C 1
ATOM 1395 O O . TYR B 1 69 ? -8.828 26.641 12.484 1 93.12 69 TYR B O 1
ATOM 1403 N N . GLY B 1 70 ? -10.133 25.547 14.07 1 93.12 70 GLY B N 1
ATOM 1404 C CA . GLY B 1 70 ? -10.922 26.734 14.344 1 93.12 70 GLY B CA 1
ATOM 1405 C C . GLY B 1 70 ? -10.406 27.547 15.516 1 93.12 70 GLY B C 1
ATOM 1406 O O . GLY B 1 70 ? -9.82 26.984 16.453 1 93.12 70 GLY B O 1
ATOM 1407 N N . SER B 1 71 ? -10.672 28.953 15.453 1 94.94 71 SER B N 1
ATOM 1408 C CA . SER B 1 71 ? -10.352 29.875 16.531 1 94.94 71 SER B CA 1
ATOM 1409 C C . SER B 1 71 ? -11.391 31 16.625 1 94.94 71 SER B C 1
ATOM 1411 O O . SER B 1 71 ? -12.32 31.047 15.82 1 94.94 71 SER B O 1
ATOM 1413 N N . SER B 1 72 ? -11.211 31.781 17.656 1 95.75 72 SER B N 1
ATOM 1414 C CA . SER B 1 72 ? -12.086 32.938 17.812 1 95.75 72 SER B CA 1
ATOM 1415 C C . SER B 1 72 ? -11.945 33.906 16.625 1 95.75 72 SER B C 1
ATOM 1417 O O . SER B 1 72 ? -12.867 34.656 16.344 1 95.75 72 SER B O 1
ATOM 1419 N N . ASP B 1 73 ? -10.828 33.906 15.891 1 97.31 73 ASP B N 1
ATOM 1420 C CA . ASP B 1 73 ? -10.586 34.875 14.836 1 97.31 73 ASP B CA 1
ATOM 1421 C C . ASP B 1 73 ? -10.781 34.25 13.453 1 97.31 73 ASP B C 1
ATOM 1423 O O . ASP B 1 73 ? -10.602 34.906 12.43 1 97.31 73 ASP B O 1
ATOM 1427 N N . GLY B 1 74 ? -11.125 32.969 13.391 1 95.81 74 GLY B N 1
ATOM 1428 C CA . GLY B 1 74 ? -11.328 32.312 12.109 1 95.81 74 GLY B CA 1
ATOM 1429 C C . GLY B 1 74 ? -10.609 30.969 12.008 1 95.81 74 GLY B C 1
ATOM 1430 O O . GLY B 1 74 ? -10.07 30.484 13 1 95.81 74 GLY B O 1
ATOM 1431 N N . ASP B 1 75 ? -10.562 30.453 10.805 1 95.38 75 ASP B N 1
ATOM 1432 C CA . ASP B 1 75 ? -10.047 29.109 10.602 1 95.38 75 ASP B CA 1
ATOM 1433 C C . ASP B 1 75 ? -8.633 29.141 10.031 1 95.38 75 ASP B C 1
ATOM 1435 O O . ASP B 1 75 ? -8.305 30 9.211 1 95.38 75 ASP B O 1
ATOM 1439 N N . PHE B 1 76 ? -7.879 28.219 10.445 1 96.12 76 PHE B N 1
ATOM 1440 C CA . PHE B 1 76 ? -6.594 27.875 9.852 1 96.12 76 PHE B CA 1
ATOM 1441 C C . PHE B 1 76 ? -6.664 26.516 9.156 1 96.12 76 PHE B C 1
ATOM 1443 O O . PHE B 1 76 ? -7.184 25.562 9.711 1 96.12 76 PHE B O 1
ATOM 1450 N N . LYS B 1 77 ? -6.156 26.469 7.961 1 96.31 77 LYS B N 1
ATOM 1451 C CA . LYS B 1 77 ? -6.195 25.234 7.191 1 96.31 77 LYS B CA 1
ATOM 1452 C C . LYS B 1 77 ? -4.801 24.828 6.727 1 96.31 77 LYS B C 1
ATOM 1454 O O . LYS B 1 77 ? -4.004 25.672 6.32 1 96.31 77 LYS B O 1
ATOM 1459 N N . PHE B 1 78 ? -4.543 23.578 6.805 1 96 78 PHE B N 1
ATOM 1460 C CA . PHE B 1 78 ? -3.271 22.984 6.395 1 96 78 PHE B CA 1
ATOM 1461 C C . PHE B 1 78 ? -3.5 21.766 5.504 1 96 78 PHE B C 1
ATOM 1463 O O . PHE B 1 78 ? -4.223 20.844 5.879 1 96 78 PHE B O 1
ATOM 1470 N N . ASN B 1 79 ? -2.994 21.719 4.312 1 96.19 79 ASN B N 1
ATOM 1471 C CA . ASN B 1 79 ? -3.076 20.625 3.359 1 96.19 79 ASN B CA 1
ATOM 1472 C C . ASN B 1 79 ? -1.694 20.078 3.002 1 96.19 79 ASN B C 1
ATOM 1474 O O . ASN B 1 79 ? -0.738 20.844 2.881 1 96.19 79 ASN B O 1
ATOM 1478 N N . PHE B 1 80 ? -1.553 18.781 2.816 1 96.31 80 PHE B N 1
ATOM 1479 C CA . PHE B 1 80 ? -0.318 18.172 2.344 1 96.31 80 PHE B CA 1
ATOM 1480 C C . PHE B 1 80 ? -0.616 17.062 1.336 1 96.31 80 PHE B C 1
ATOM 1482 O O . PHE B 1 80 ? -1.698 16.484 1.354 1 96.31 80 PHE B O 1
ATOM 1489 N N . ASP B 1 81 ? 0.251 16.812 0.403 1 93 81 ASP B N 1
ATOM 1490 C CA . ASP B 1 81 ? 0.261 15.734 -0.579 1 93 81 ASP B CA 1
ATOM 1491 C C . ASP B 1 81 ? 1.669 15.172 -0.761 1 93 81 ASP B C 1
ATOM 1493 O O . ASP B 1 81 ? 2.58 15.891 -1.184 1 93 81 ASP B O 1
ATOM 1497 N N . ASN B 1 82 ? 1.945 13.984 -0.36 1 92.38 82 ASN B N 1
ATOM 1498 C CA . ASN B 1 82 ? 3.166 13.211 -0.583 1 92.38 82 ASN B CA 1
ATOM 1499 C C . ASN B 1 82 ? 2.912 12.008 -1.48 1 92.38 82 ASN B C 1
ATOM 1501 O O . ASN B 1 82 ? 2.738 10.891 -0.991 1 92.38 82 ASN B O 1
ATOM 1505 N N . PRO B 1 83 ? 2.863 12.273 -2.787 1 86.69 83 PRO B N 1
ATOM 1506 C CA . PRO B 1 83 ? 2.516 11.211 -3.727 1 86.69 83 PRO B CA 1
ATOM 1507 C C . PRO B 1 83 ? 3.602 10.141 -3.83 1 86.69 83 PRO B C 1
ATOM 1509 O O . PRO B 1 83 ? 4.742 10.367 -3.426 1 86.69 83 PRO B O 1
ATOM 1512 N N . PHE B 1 84 ? 3.141 9 -4.371 1 78.62 84 PHE B N 1
ATOM 1513 C CA . PHE B 1 84 ? 4.098 7.914 -4.57 1 78.62 84 PHE B CA 1
ATOM 1514 C C . PHE B 1 84 ? 5.164 8.32 -5.582 1 78.62 84 PHE B C 1
ATOM 1516 O O . PHE B 1 84 ? 6.34 7.973 -5.426 1 78.62 84 PHE B O 1
ATOM 1523 N N . SER B 1 85 ? 4.703 9.047 -6.57 1 79.38 85 SER B N 1
ATOM 1524 C CA . SER B 1 85 ? 5.594 9.625 -7.57 1 79.38 85 SER B CA 1
ATOM 1525 C C . SER B 1 85 ? 5.281 11.102 -7.797 1 79.38 85 SER B C 1
ATOM 1527 O O . SER B 1 85 ? 4.113 11.5 -7.816 1 79.38 85 SER B O 1
ATOM 1529 N N . GLY B 1 86 ? 6.336 11.906 -7.918 1 86.19 86 GLY B N 1
ATOM 1530 C CA . GLY B 1 86 ? 6.184 13.344 -8.07 1 86.19 86 GLY B CA 1
ATOM 1531 C C . GLY B 1 86 ? 6.699 14.133 -6.879 1 86.19 86 GLY B C 1
ATOM 1532 O O . GLY B 1 86 ? 7.355 13.578 -6 1 86.19 86 GLY B O 1
ATOM 1533 N N . SER B 1 87 ? 6.395 15.453 -6.863 1 91.94 87 SER B N 1
ATOM 1534 C CA . SER B 1 87 ? 6.883 16.344 -5.82 1 91.94 87 SER B CA 1
ATOM 1535 C C . SER B 1 87 ? 5.848 16.516 -4.715 1 91.94 87 SER B C 1
ATOM 1537 O O . SER B 1 87 ? 4.645 16.484 -4.973 1 91.94 87 SER B O 1
ATOM 1539 N N . ASN B 1 88 ? 6.352 16.703 -3.518 1 94.31 88 ASN B N 1
ATOM 1540 C CA . ASN B 1 88 ? 5.461 17.031 -2.406 1 94.31 88 ASN B CA 1
ATOM 1541 C C . ASN B 1 88 ? 4.789 18.375 -2.59 1 94.31 88 ASN B C 1
ATOM 1543 O O . ASN B 1 88 ? 5.387 19.297 -3.15 1 94.31 88 ASN B O 1
ATOM 1547 N N . GLY B 1 89 ? 3.506 18.375 -2.168 1 96.19 89 GLY B N 1
ATOM 1548 C CA . GLY B 1 89 ? 2.75 19.609 -2.236 1 96.19 89 GLY B CA 1
ATOM 1549 C C . GLY B 1 89 ? 2.129 20.016 -0.91 1 96.19 89 GLY B C 1
ATOM 1550 O O . GLY B 1 89 ? 1.717 19.156 -0.131 1 96.19 89 GLY B O 1
ATOM 1551 N N . TYR B 1 90 ? 2.137 21.406 -0.674 1 97.31 90 TYR B N 1
ATOM 1552 C CA . TYR B 1 90 ? 1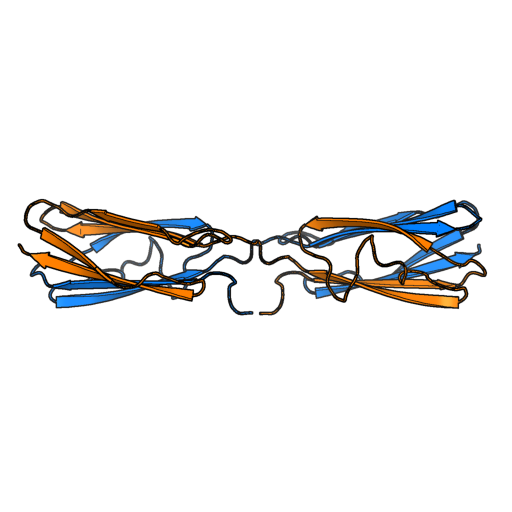.553 21.969 0.542 1 97.31 90 TYR B CA 1
ATOM 1553 C C . TYR B 1 90 ? 0.756 23.219 0.238 1 97.31 90 TYR B C 1
ATOM 1555 O O . TYR B 1 90 ? 1.086 23.969 -0.691 1 97.31 90 TYR B O 1
ATOM 1563 N N . SER B 1 91 ? -0.332 23.391 0.998 1 97.62 91 SER B N 1
ATOM 1564 C CA . SER B 1 91 ? -1.038 24.672 1.024 1 97.62 91 SER B CA 1
ATOM 1565 C C . SER B 1 91 ? -1.567 24.969 2.422 1 97.62 91 SER B C 1
ATOM 1567 O O . SER B 1 91 ? -1.842 24.062 3.203 1 97.62 91 SER B O 1
ATOM 1569 N N . GLU B 1 92 ? -1.572 26.297 2.775 1 98.06 92 GLU B N 1
ATOM 1570 C CA . GLU B 1 92 ? -2.074 26.766 4.062 1 98.06 92 GLU B CA 1
ATOM 1571 C C . GLU B 1 92 ? -2.857 28.062 3.914 1 98.06 92 GLU B C 1
ATOM 1573 O O . GLU B 1 92 ? -2.656 28.797 2.951 1 98.06 92 GLU B O 1
ATOM 1578 N N . SER B 1 93 ? -3.797 28.25 4.805 1 98 93 SER B N 1
ATOM 1579 C CA . SER B 1 93 ? -4.531 29.516 4.859 1 98 93 SER B CA 1
ATOM 1580 C C . SER B 1 93 ? -4.789 29.953 6.301 1 98 93 SER B C 1
ATOM 1582 O O . SER B 1 93 ? -4.926 29.109 7.188 1 98 93 SER B O 1
ATOM 1584 N N . ALA B 1 94 ? -4.898 31.297 6.5 1 97.69 94 ALA B N 1
ATOM 1585 C CA . ALA B 1 94 ? -5.109 31.906 7.805 1 97.69 94 ALA B CA 1
ATOM 1586 C C . ALA B 1 94 ? -6.09 33.062 7.711 1 97.69 94 ALA B C 1
ATOM 1588 O O . ALA B 1 94 ? -6.242 33.688 6.645 1 97.69 94 ALA B O 1
ATOM 1589 N N . PRO B 1 95 ? -6.777 33.312 8.867 1 96.69 95 PRO B N 1
ATOM 1590 C CA . PRO B 1 95 ? -7.594 34.531 8.867 1 96.69 95 PRO B CA 1
ATOM 1591 C C . PRO B 1 95 ? -6.754 35.812 8.773 1 96.69 95 PRO B C 1
ATOM 1593 O O . PRO B 1 95 ? -5.539 35.781 8.969 1 96.69 95 PRO B O 1
ATOM 1596 N N . ASN B 1 96 ? -7.559 36.906 8.5 1 96.44 96 ASN B N 1
ATOM 1597 C CA . ASN B 1 96 ? -6.879 38.188 8.492 1 96.44 96 ASN B CA 1
ATOM 1598 C C . ASN B 1 96 ? -6.176 38.469 9.82 1 96.44 96 ASN B C 1
ATOM 1600 O O . ASN B 1 96 ? -6.711 38.156 10.891 1 96.44 96 ASN B O 1
ATOM 1604 N N . GLY B 1 97 ? -4.891 39.031 9.727 1 97.62 97 GLY B N 1
ATOM 1605 C CA . GLY B 1 97 ? -4.141 39.375 10.922 1 97.62 97 GLY B CA 1
ATOM 1606 C C . GLY B 1 97 ? -3.127 38.344 11.328 1 97.62 97 GLY B C 1
ATOM 1607 O O . GLY B 1 97 ? -2.316 38.562 12.234 1 97.62 97 GLY B O 1
ATOM 1608 N N . TYR B 1 98 ? -3.154 37.219 10.633 1 97.81 98 TYR B N 1
ATOM 1609 C CA . TYR B 1 98 ? -2.223 36.125 10.953 1 97.81 98 TYR B CA 1
ATOM 1610 C C . TYR B 1 98 ? -1.448 35.688 9.719 1 97.81 98 TYR B C 1
ATOM 1612 O O . TYR B 1 98 ? -1.923 35.844 8.594 1 97.81 98 TYR B O 1
ATOM 1620 N N . SER B 1 99 ? -0.245 35.156 9.906 1 97.88 99 SER B N 1
ATOM 1621 C CA . SER B 1 99 ? 0.571 34.562 8.852 1 97.88 99 SER B CA 1
ATOM 1622 C C . SER B 1 99 ? 1.046 33.156 9.242 1 97.88 99 SER B C 1
ATOM 1624 O O . SER B 1 99 ? 1.116 32.812 10.43 1 97.88 99 SER B O 1
ATOM 1626 N N . ILE B 1 100 ? 1.303 32.375 8.281 1 98.12 100 ILE B N 1
ATOM 1627 C CA . ILE B 1 100 ? 1.844 31.031 8.477 1 98.12 100 ILE B CA 1
ATOM 1628 C C . ILE B 1 100 ? 3.166 30.906 7.73 1 98.12 100 ILE B C 1
ATOM 1630 O O . ILE B 1 100 ? 3.229 31.125 6.52 1 98.12 100 ILE B O 1
ATOM 1634 N N . LYS B 1 101 ? 4.227 30.594 8.414 1 98.06 101 LYS B N 1
ATOM 1635 C CA . LYS B 1 101 ? 5.512 30.25 7.812 1 98.06 101 LYS B CA 1
ATOM 1636 C C . LYS B 1 101 ? 5.68 28.734 7.715 1 98.06 101 LYS B C 1
ATOM 1638 O O . LYS B 1 101 ? 5.57 28.031 8.719 1 98.06 101 LYS B O 1
ATOM 1643 N N . ARG B 1 102 ? 5.895 28.25 6.484 1 98.31 102 ARG B N 1
ATOM 1644 C CA . ARG B 1 102 ? 6.102 26.812 6.281 1 98.31 102 ARG B CA 1
ATOM 1645 C C . ARG B 1 102 ? 7.578 26.5 6.078 1 98.31 102 ARG B C 1
ATOM 1647 O O . ARG B 1 102 ? 8.266 27.172 5.309 1 98.31 102 ARG B O 1
ATOM 1654 N N . GLU B 1 103 ? 8.078 25.469 6.758 1 98.12 103 GLU B N 1
ATOM 1655 C CA . GLU B 1 103 ? 9.445 24.984 6.598 1 98.12 103 GLU B CA 1
ATOM 1656 C C . GLU B 1 103 ? 9.469 23.453 6.441 1 98.12 103 GLU B C 1
ATOM 1658 O O . GLU B 1 103 ? 8.672 22.75 7.059 1 98.12 103 GLU B O 1
ATOM 1663 N N . GLY B 1 104 ? 10.445 22.984 5.574 1 96.69 104 GLY B N 1
ATOM 1664 C CA . GLY B 1 104 ? 10.578 21.547 5.344 1 96.69 104 GLY B CA 1
ATOM 1665 C C . GLY B 1 104 ? 9.602 21.016 4.316 1 96.69 104 GLY B C 1
ATOM 1666 O O . GLY B 1 104 ? 9.125 21.766 3.461 1 96.69 104 GLY B O 1
ATOM 1667 N N . GLY B 1 105 ? 9.352 19.594 4.332 1 96.69 105 GLY B N 1
ATOM 1668 C CA . GLY B 1 105 ? 8.312 19 3.52 1 96.69 105 GLY B CA 1
ATOM 1669 C C . GLY B 1 105 ? 8.859 18.188 2.354 1 96.69 105 GLY B C 1
ATOM 1670 O O . GLY B 1 105 ? 8.086 17.625 1.568 1 96.69 105 GLY B O 1
ATOM 1671 N N . SER B 1 106 ? 10.156 18.109 2.242 1 95.38 106 SER B N 1
ATOM 1672 C CA . SER B 1 106 ? 10.711 17.375 1.107 1 95.38 106 SER B CA 1
ATOM 1673 C C . SER B 1 106 ? 10.977 15.922 1.462 1 95.38 106 SER B C 1
ATOM 1675 O O . SER B 1 106 ? 11.148 15.578 2.635 1 95.38 106 SER B O 1
ATOM 1677 N N . GLY B 1 107 ? 10.945 15.031 0.404 1 92.69 107 GLY B N 1
ATOM 1678 C CA . GLY B 1 107 ? 11.344 13.641 0.567 1 92.69 107 GLY B CA 1
ATOM 1679 C C . GLY B 1 107 ? 10.172 12.703 0.729 1 92.69 107 GLY B C 1
ATOM 1680 O O . GLY B 1 107 ? 9.031 13.141 0.883 1 92.69 107 GLY B O 1
ATOM 1681 N N . ASN B 1 108 ? 10.461 11.398 0.678 1 87.94 108 ASN B N 1
ATOM 1682 C CA . ASN B 1 108 ? 9.445 10.367 0.855 1 87.94 108 ASN B CA 1
ATOM 1683 C C . ASN B 1 108 ? 8.938 10.32 2.293 1 87.94 108 ASN B C 1
ATOM 1685 O O . ASN B 1 108 ? 7.758 10.055 2.529 1 87.94 108 ASN B O 1
ATOM 1689 N N . ASP B 1 109 ? 9.883 10.461 3.195 1 91.56 109 ASP B N 1
ATOM 1690 C CA . ASP B 1 109 ? 9.594 10.672 4.609 1 91.56 109 ASP B CA 1
ATOM 1691 C C . ASP B 1 109 ? 9.758 12.141 4.992 1 91.56 109 ASP B C 1
ATOM 1693 O O . ASP B 1 109 ? 10.828 12.547 5.457 1 91.56 109 ASP B O 1
ATOM 1697 N N . ALA B 1 110 ? 8.664 12.891 4.789 1 94 110 ALA B N 1
ATOM 1698 C CA . ALA B 1 110 ? 8.742 14.344 4.84 1 94 110 ALA B CA 1
ATOM 1699 C C . ALA B 1 110 ? 8.383 14.867 6.227 1 94 110 ALA B C 1
ATOM 1701 O O . ALA B 1 110 ? 7.504 14.32 6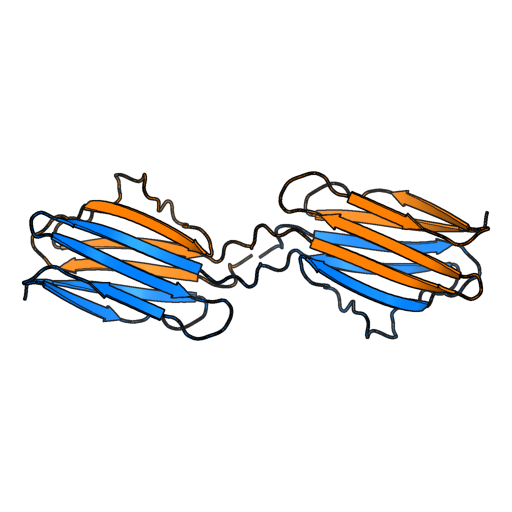.895 1 94 110 ALA B O 1
ATOM 1702 N N . ARG B 1 111 ? 9.094 15.906 6.711 1 96.06 111 ARG B N 1
ATOM 1703 C CA . ARG B 1 111 ? 8.758 16.688 7.898 1 96.06 111 ARG B CA 1
ATOM 1704 C C . ARG B 1 111 ? 8.445 18.141 7.535 1 96.06 111 ARG B C 1
ATOM 1706 O O . ARG B 1 111 ? 9.273 18.812 6.934 1 96.06 111 ARG B O 1
ATOM 1713 N N . VAL B 1 112 ? 7.27 18.5 7.773 1 97.56 112 VAL B N 1
ATOM 1714 C CA . VAL B 1 112 ? 6.852 19.859 7.484 1 97.56 112 VAL B CA 1
ATOM 1715 C C . VAL B 1 112 ? 6.387 20.547 8.773 1 97.56 112 VAL B C 1
ATOM 1717 O O . VAL B 1 112 ? 5.711 19.922 9.602 1 97.56 112 VAL B O 1
ATOM 1720 N N . THR B 1 113 ? 6.801 21.812 8.977 1 97.88 113 THR B N 1
ATOM 1721 C CA . THR B 1 113 ? 6.379 22.641 10.102 1 97.88 113 THR B CA 1
ATOM 1722 C C . THR B 1 113 ? 5.691 23.906 9.609 1 97.88 113 THR B C 1
ATOM 1724 O O . THR B 1 113 ? 6.219 24.609 8.75 1 97.88 113 THR B O 1
ATOM 1727 N N . TRP B 1 114 ? 4.504 24.125 10.133 1 98.25 114 TRP B N 1
ATOM 1728 C CA . TRP B 1 114 ? 3.809 25.391 9.977 1 98.25 114 TRP B CA 1
ATOM 1729 C C . TRP B 1 114 ? 3.84 26.188 11.266 1 98.25 114 TRP B C 1
ATOM 1731 O O . TRP B 1 114 ? 3.369 25.734 12.305 1 98.25 114 TRP B O 1
ATOM 1741 N N . THR B 1 115 ? 4.352 27.406 11.172 1 98.5 115 THR B N 1
ATOM 1742 C CA . THR B 1 115 ? 4.359 28.312 12.32 1 98.5 115 THR B CA 1
ATOM 1743 C C . THR B 1 115 ? 3.381 29.469 12.109 1 98.5 115 THR B C 1
ATOM 1745 O O . THR B 1 115 ? 3.525 30.234 11.156 1 98.5 115 THR B O 1
ATOM 1748 N N . ILE B 1 116 ? 2.438 29.516 13.031 1 98.06 116 ILE B N 1
ATOM 1749 C CA . ILE B 1 116 ? 1.436 30.578 12.984 1 98.06 116 ILE B CA 1
ATOM 1750 C C . ILE B 1 116 ? 1.898 31.766 13.828 1 98.06 116 ILE B C 1
ATOM 1752 O O . ILE B 1 116 ? 2.35 31.594 14.961 1 98.06 116 ILE B O 1
ATOM 1756 N N . GLN B 1 117 ? 1.711 32.938 13.227 1 97.88 117 GLN B N 1
ATOM 1757 C CA . GLN B 1 117 ? 2.064 34.156 13.938 1 97.88 117 GLN B CA 1
ATOM 1758 C C . GLN B 1 117 ? 0.994 35.25 13.758 1 97.88 117 GLN B C 1
ATOM 1760 O O . GLN B 1 117 ? 0.339 35.312 12.719 1 97.88 117 GLN B O 1
ATOM 1765 N N . HIS B 1 118 ? 0.823 36 14.836 1 95.88 118 HIS B N 1
ATOM 1766 C CA . HIS B 1 118 ? 0.048 37.25 14.703 1 95.88 118 HIS B CA 1
ATOM 1767 C C . HIS B 1 118 ? 0.858 38.344 14.016 1 95.88 118 HIS B C 1
ATOM 1769 O O . HIS B 1 118 ? 2.027 38.531 14.344 1 95.88 118 HIS B O 1
ATOM 1775 N N . ASN B 1 119 ? 0.257 38.844 12.914 1 89.5 119 ASN B N 1
ATOM 1776 C CA . ASN B 1 119 ? 0.956 39.906 12.188 1 89.5 119 ASN B CA 1
ATOM 1777 C C . ASN B 1 119 ? 1.102 41.188 13.039 1 89.5 119 ASN B C 1
ATOM 1779 O O . ASN B 1 119 ? 0.242 41.469 13.875 1 89.5 119 ASN B O 1
#

Solvent-accessible surface area (backbone atoms only — not comparable to full-atom values): 11990 Å² total; per-residue (Å²): 75,74,59,81,11,32,41,40,40,34,44,35,33,52,38,91,53,53,34,34,59,74,43,52,49,54,82,35,33,35,59,34,85,85,46,53,66,82,43,78,82,48,56,30,48,49,65,34,62,49,74,41,32,35,24,14,31,55,35,77,35,16,19,24,36,37,42,31,28,36,42,97,77,43,51,34,39,42,38,44,33,35,47,60,73,75,74,62,44,77,50,73,49,61,34,89,63,42,47,71,50,75,46,79,40,62,70,52,74,12,49,31,39,38,38,34,35,65,106,76,74,58,82,10,32,40,40,39,33,43,34,33,53,38,90,54,53,34,33,59,73,43,51,47,56,80,36,35,34,60,34,85,85,46,53,66,80,41,78,82,47,56,30,46,51,66,33,62,49,74,41,31,34,24,13,31,53,34,78,33,15,18,24,33,38,43,31,29,37,40,96,75,42,51,35,39,42,39,42,34,35,48,60,72,78,73,61,43,76,50,73,51,62,33,90,63,42,46,72,50,78,46,79,39,62,71,53,74,12,49,30,37,38,37,35,34,66,106

Foldseek 3Di:
DAFPDKDKDKDFAQDQDKDFQQADDDPFADKDPPDHSPPRVPIAHHGGMDITMGGGHPPLAWDWDKDWDADPQGIKIKIWTQGSDDWIDIDIDDGPQKDWDKDWQGDSPTDIDIDMDGD/DAFPDKDKDKDFAQDQDKDFQQADDDPFFDKDPPDDSPPRVPIAHHGGMDITMGGGHPPLAWDWDKDWDADPQGIKIKIWTQGSDDWIDIDIDDGPQKDWDWDWQGDSPTDIDIDMDGD

pLDDT: mean 87.08, std 12.9, range [47.81, 98.5]

Radius of gyration: 25.53 Å; Cα contacts (8 Å, |Δi|>4): 697; chains: 2; bounding box: 27×79×49 Å

Secondary structure (DSSP, 8-state):
---SSEEEEEEEEESSPPBEEEEEEEEESEEETT--TT-TT--B-TTEEEEEEEE-------EEEEEEEEETTEEEEEEEEE-SSS--EEEEE--TTEEEEEEE--SSEEEEEEEEEE-/---SSEEEEEEEEESSPPEEEEEEEEEESEEETT--TT-TT-EE-TTEEEEEEEE-------EEEEEEEEETTEEEEEEEEE-SSS--EEEEE--TTEEEEEEE--SSEEEEEEEEEE-

Sequence (238 aa):
MAPSRSTHCTIVNNTSLTLNLTGSGCDHGQWTLNFGPSDTANTIPANDKKTFQAESAGVMTGDQGWAKYGSSDGDFKFNFDNPFSGSNGYSESAPNGYSIKREGGSGNDARVTWTIQHNMAPSRSTHCTIVNNTSLTLNLTGSGCDHGQWTLNFGPSDTANTIPANDKKTFQAESAGVMTGDQGWAKYGSSDGDFKFNFDNPFSGSNGYSESAPNGYSIKREGGSGNDARVTWTIQHN